Protein AF-A0A1C7LSA7-F1 (afdb_monomer)

Secondary structure (DSSP, 8-state):
-EE-TT--EEPPPHHHHHHHHHHHTTHHHHHHHHHHHHHHHHHTPPSS--SHHHHHHHHHHHHHHHGGGGGG-SEEETTTTEEESTT--HHHHHHHHHHH-SSTTSHHHHTGGGTSSPPHHHHHHHHHHHHHHHHTTTTSS-------HHHHHHHHHHHHHHHHHHHHHSHHHHHHHHHHHHHHHHHHTT---GGG---PPPHHHHHHHHHHHTT--S-----------------

pLDDT: mean 84.46, std 16.86, range [37.62, 98.5]

Sequence (235 aa):
MVMREDGQRYALSDRMTTIIKARKSNARGDVADLARPLTQKAYGFILGGETKGTERKNIQRHQNLTDNSTFHYKMYDAATGAHSGFAQHKYISELIQKSFFKNTRALGVEYQRYFDPIPLVTIAFIFTVISANLDEWASGKFIQAQFRESDHKETYQNHLKDLMEWERSAPEVVRNIRKKWHDRARRIAGAVPENATNGRVSVSAMNSAKLELQGRTGLTDSENEDEDEDEPDDQ

InterPro domains:
  IPR045341 Domain of unknown function DUF6532 [PF20149] (9-166)

Mean predicted aligned error: 12.66 Å

Nearest PDB structures (foldseek):
  6jpr-assembly1_J  TM=2.068E-01  e=2.329E+00  Nostoc
  5mjp-assembly1_B  TM=2.076E-01  e=6.042E+00  Thermosynechococcus vestitus BP-1

Structure (mmC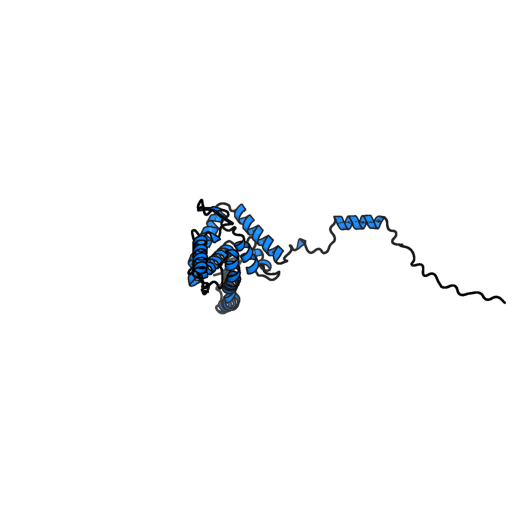IF, N/CA/C/O backbone):
data_AF-A0A1C7LSA7-F1
#
_entry.id   AF-A0A1C7LSA7-F1
#
loop_
_atom_site.group_PDB
_atom_site.id
_atom_site.type_symbol
_atom_site.label_atom_id
_atom_site.label_alt_id
_atom_site.label_comp_id
_atom_site.label_asym_id
_atom_site.label_entity_id
_atom_site.label_seq_id
_atom_site.pdbx_PDB_ins_code
_atom_site.Cartn_x
_atom_site.Cartn_y
_atom_site.Cartn_z
_atom_site.occupancy
_atom_site.B_iso_or_equiv
_atom_site.auth_seq_id
_atom_site.auth_comp_id
_atom_site.auth_asym_id
_atom_site.auth_atom_id
_atom_site.pdbx_PDB_model_num
ATOM 1 N N . MET A 1 1 ? 6.567 -26.143 -3.845 1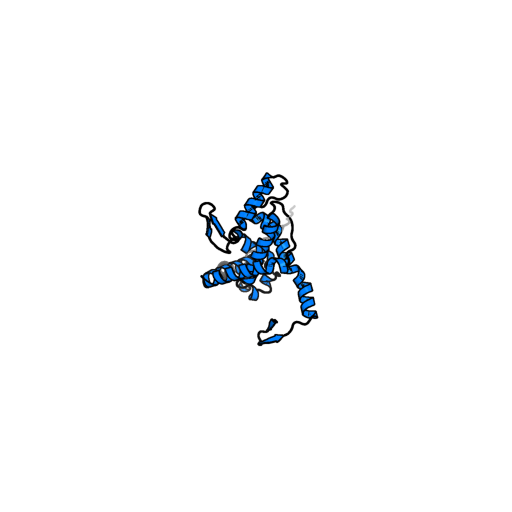.00 45.72 1 MET A N 1
ATOM 2 C CA . MET A 1 1 ? 7.240 -26.712 -5.030 1.00 45.72 1 MET A CA 1
ATOM 3 C C . MET A 1 1 ? 7.599 -25.549 -5.936 1.00 45.72 1 MET A C 1
ATOM 5 O O . MET A 1 1 ? 6.712 -24.757 -6.222 1.00 45.72 1 MET A O 1
ATOM 9 N N . VAL A 1 2 ? 8.876 -25.357 -6.264 1.00 48.19 2 VAL A N 1
ATOM 10 C CA . VAL A 1 2 ? 9.342 -24.204 -7.058 1.00 48.19 2 VAL A CA 1
ATOM 11 C C . VAL A 1 2 ? 9.900 -24.748 -8.371 1.00 48.19 2 VAL A C 1
ATOM 13 O O . VAL A 1 2 ? 10.660 -25.713 -8.344 1.00 48.19 2 VAL A O 1
ATOM 16 N N . MET A 1 3 ? 9.474 -24.180 -9.499 1.00 37.62 3 MET A N 1
ATOM 17 C CA . MET A 1 3 ? 9.902 -24.592 -10.840 1.00 37.62 3 MET A CA 1
ATOM 18 C C . MET A 1 3 ? 11.122 -23.771 -11.267 1.00 37.62 3 MET A C 1
ATOM 20 O O . MET A 1 3 ? 11.124 -22.550 -11.102 1.00 37.62 3 MET A O 1
ATOM 24 N N . ARG A 1 4 ? 12.149 -24.436 -11.800 1.00 51.12 4 ARG A N 1
ATOM 25 C CA . ARG A 1 4 ? 13.269 -23.794 -12.502 1.00 51.12 4 ARG A CA 1
ATOM 26 C C . ARG A 1 4 ? 12.910 -23.518 -13.967 1.00 51.12 4 ARG A C 1
ATOM 28 O O . ARG A 1 4 ? 11.966 -24.098 -14.496 1.00 51.12 4 ARG A O 1
ATOM 35 N N . GLU A 1 5 ? 13.696 -22.659 -14.615 1.00 52.72 5 GLU A N 1
ATOM 36 C CA . GLU A 1 5 ? 13.601 -22.364 -16.057 1.00 52.72 5 GLU A CA 1
ATOM 37 C C . GLU A 1 5 ? 13.867 -23.603 -16.942 1.00 52.72 5 GLU A C 1
ATOM 39 O O . GLU A 1 5 ? 13.411 -23.647 -18.077 1.00 52.72 5 GLU A O 1
ATOM 44 N N . ASP A 1 6 ? 14.516 -24.644 -16.405 1.00 67.50 6 ASP A N 1
ATOM 45 C CA . ASP A 1 6 ? 14.776 -25.937 -17.062 1.00 67.50 6 ASP A CA 1
ATOM 46 C C . ASP A 1 6 ? 13.652 -26.982 -16.864 1.00 67.50 6 ASP A C 1
ATOM 48 O O . ASP A 1 6 ? 13.780 -28.135 -17.278 1.00 67.50 6 ASP A O 1
ATOM 52 N N . GLY A 1 7 ? 12.545 -26.609 -16.209 1.00 49.50 7 GLY A N 1
ATOM 53 C CA . GLY A 1 7 ? 11.406 -27.497 -15.965 1.00 49.50 7 GLY A CA 1
ATOM 54 C C . GLY A 1 7 ? 11.621 -28.541 -14.863 1.00 49.50 7 GLY A C 1
ATOM 55 O O . GLY A 1 7 ? 10.685 -29.287 -14.549 1.00 49.50 7 GLY A O 1
ATOM 56 N N . GLN A 1 8 ? 12.795 -28.589 -14.220 1.00 48.09 8 GLN A N 1
ATOM 57 C CA . GLN A 1 8 ? 13.026 -29.523 -13.123 1.00 48.09 8 GLN A CA 1
ATOM 58 C C . GLN A 1 8 ? 12.348 -29.062 -11.830 1.00 48.09 8 GLN A C 1
ATOM 60 O O . GLN A 1 8 ? 12.438 -27.916 -11.376 1.00 48.09 8 GLN A O 1
ATOM 65 N N . ARG A 1 9 ? 11.652 -30.019 -11.217 1.00 49.12 9 ARG A N 1
ATOM 66 C CA . ARG A 1 9 ? 10.924 -29.879 -9.959 1.00 49.12 9 ARG A CA 1
ATOM 67 C C . ARG A 1 9 ? 11.853 -30.218 -8.799 1.00 49.12 9 ARG A C 1
ATOM 69 O O . ARG A 1 9 ? 12.231 -31.373 -8.647 1.00 49.12 9 ARG A O 1
ATOM 76 N N . TYR A 1 10 ? 12.177 -29.239 -7.954 1.00 64.50 10 TYR A N 1
ATOM 77 C CA . TYR A 1 10 ? 12.974 -29.478 -6.747 1.00 64.50 10 TYR A CA 1
ATOM 78 C C . TYR A 1 10 ? 12.146 -29.281 -5.468 1.00 64.50 10 TYR A C 1
ATOM 80 O O . TYR A 1 10 ? 11.387 -28.312 -5.328 1.00 64.50 10 TYR A O 1
ATOM 88 N N . ALA A 1 11 ? 12.292 -30.216 -4.526 1.00 70.25 11 ALA A N 1
ATOM 89 C CA . ALA A 1 11 ? 11.745 -30.117 -3.179 1.00 70.25 11 ALA A CA 1
ATOM 90 C C . ALA A 1 11 ? 12.717 -29.318 -2.302 1.00 70.25 11 ALA A C 1
ATOM 92 O O . ALA A 1 11 ? 13.868 -29.708 -2.140 1.00 70.25 11 ALA A O 1
ATOM 93 N N . LEU A 1 12 ? 12.268 -28.187 -1.750 1.00 74.12 12 LEU A N 1
ATOM 94 C CA . LEU A 1 12 ? 13.088 -27.387 -0.839 1.00 74.12 12 LEU A CA 1
ATOM 95 C C . LEU A 1 12 ? 13.465 -28.239 0.376 1.00 74.12 12 LEU A C 1
ATOM 97 O O . LEU A 1 12 ? 12.581 -28.680 1.104 1.00 74.12 12 LEU A O 1
ATOM 101 N N . SER A 1 13 ? 14.764 -28.441 0.603 1.00 81.12 13 SER A N 1
ATOM 102 C CA . SER A 1 13 ? 15.236 -29.131 1.805 1.00 81.12 13 SER A CA 1
ATOM 103 C C . SER A 1 13 ? 14.859 -28.352 3.067 1.00 81.12 13 SER A C 1
ATOM 105 O O . SER A 1 13 ? 14.708 -27.126 3.026 1.00 81.12 13 SER A O 1
ATOM 107 N N . ASP A 1 14 ? 14.767 -29.026 4.213 1.00 75.50 14 ASP A N 1
ATOM 108 C CA . ASP A 1 14 ? 14.449 -28.375 5.492 1.00 75.50 14 ASP A CA 1
ATOM 109 C C . ASP A 1 14 ? 15.453 -27.280 5.849 1.00 75.50 14 ASP A C 1
ATOM 111 O O . ASP A 1 14 ? 15.074 -26.234 6.372 1.00 75.50 14 ASP A O 1
ATOM 115 N N . ARG A 1 15 ? 16.725 -27.449 5.469 1.00 76.00 15 ARG A N 1
ATOM 116 C CA . ARG A 1 15 ? 17.758 -26.416 5.608 1.00 76.00 15 ARG A CA 1
ATOM 117 C C . ARG A 1 15 ? 17.476 -25.201 4.722 1.00 76.00 15 ARG A C 1
ATOM 119 O O . ARG A 1 15 ? 17.602 -24.076 5.194 1.00 76.00 15 ARG A O 1
ATOM 126 N N . MET A 1 16 ? 17.070 -25.392 3.464 1.00 77.38 16 MET A N 1
ATOM 127 C CA . MET A 1 16 ? 16.688 -24.283 2.575 1.00 77.38 16 MET A CA 1
ATOM 128 C C . MET A 1 16 ? 15.424 -23.591 3.073 1.00 77.38 16 MET A C 1
ATOM 130 O O . MET A 1 16 ? 15.391 -22.367 3.140 1.00 77.38 16 MET A O 1
ATOM 134 N N . THR A 1 17 ? 14.420 -24.358 3.494 1.00 72.06 17 THR A N 1
ATOM 135 C CA . THR A 1 17 ? 13.218 -23.829 4.139 1.00 72.06 17 THR A CA 1
ATOM 136 C C . THR A 1 17 ? 13.572 -23.038 5.393 1.00 72.06 17 THR A C 1
ATOM 138 O O . THR A 1 17 ? 13.037 -21.954 5.586 1.00 72.06 17 THR A O 1
ATOM 141 N N . THR A 1 18 ? 14.508 -23.521 6.207 1.00 73.12 18 THR A N 1
ATOM 142 C CA . THR A 1 18 ? 14.965 -22.844 7.426 1.00 73.12 18 THR A CA 1
ATOM 143 C C . THR A 1 18 ? 15.741 -21.574 7.112 1.00 73.12 18 THR A C 1
ATOM 145 O O . THR A 1 18 ? 15.471 -20.556 7.727 1.00 73.12 18 THR A O 1
ATOM 148 N N . ILE A 1 19 ? 16.645 -21.573 6.128 1.00 71.81 19 ILE A N 1
ATOM 149 C CA . ILE A 1 19 ? 17.384 -20.367 5.715 1.00 71.81 19 ILE A CA 1
ATOM 150 C C . ILE A 1 19 ? 16.434 -19.331 5.104 1.00 71.81 19 ILE A C 1
ATOM 152 O O . ILE A 1 19 ? 16.536 -18.143 5.410 1.00 71.81 19 ILE A O 1
ATOM 156 N N . ILE A 1 20 ? 15.491 -19.774 4.266 1.00 67.44 20 ILE A N 1
ATOM 157 C CA . ILE A 1 20 ? 14.457 -18.912 3.692 1.00 67.44 20 ILE A CA 1
ATOM 158 C C . ILE A 1 20 ? 13.588 -18.361 4.815 1.00 67.44 20 ILE A C 1
ATOM 160 O O . ILE A 1 20 ? 13.401 -17.156 4.861 1.00 67.44 20 ILE A O 1
ATOM 164 N N . LYS A 1 21 ? 13.109 -19.188 5.750 1.00 61.56 21 LYS A N 1
ATOM 165 C CA . LYS A 1 21 ? 12.353 -18.723 6.918 1.00 61.56 21 LYS A CA 1
ATOM 166 C C . LYS A 1 21 ? 13.189 -17.748 7.743 1.00 61.56 21 LYS A C 1
ATOM 168 O O . LYS A 1 21 ? 12.746 -16.633 7.912 1.00 61.56 21 LYS A O 1
ATOM 173 N N . ALA A 1 22 ? 14.414 -18.072 8.138 1.00 53.31 22 ALA A N 1
ATOM 174 C CA . ALA A 1 22 ? 15.271 -17.211 8.956 1.00 53.31 22 ALA A CA 1
ATOM 175 C C . ALA A 1 22 ? 15.570 -15.844 8.308 1.00 53.31 22 ALA A C 1
ATOM 177 O O . ALA A 1 22 ? 15.571 -14.834 9.002 1.00 53.31 22 ALA A O 1
ATOM 178 N N . ARG A 1 23 ? 15.774 -15.781 6.982 1.00 55.09 23 ARG A N 1
ATOM 179 C CA . ARG A 1 23 ? 16.005 -14.511 6.260 1.00 55.09 23 ARG A CA 1
ATOM 180 C C . ARG A 1 23 ? 14.720 -13.780 5.848 1.00 55.09 23 ARG A C 1
ATOM 182 O O . ARG A 1 23 ? 14.749 -12.570 5.661 1.00 55.09 23 ARG A O 1
ATOM 189 N N . LYS A 1 24 ? 13.606 -14.496 5.669 1.00 49.31 24 LYS A N 1
ATOM 190 C CA . LYS A 1 24 ? 12.318 -13.979 5.159 1.00 49.31 24 LYS A CA 1
ATOM 191 C C . LYS A 1 24 ? 11.267 -13.800 6.262 1.00 49.31 24 LYS A C 1
ATOM 193 O O . LYS A 1 24 ? 10.225 -13.212 5.982 1.00 49.31 24 LYS A O 1
ATOM 198 N N . SER A 1 25 ? 11.527 -14.271 7.491 1.00 52.12 25 SER A N 1
ATOM 199 C CA . SER A 1 25 ? 10.571 -14.251 8.614 1.00 52.12 25 SER A CA 1
ATOM 200 C C . SER A 1 25 ? 10.131 -12.837 8.967 1.00 52.12 25 SER A C 1
ATOM 202 O O . SER A 1 25 ? 9.008 -12.661 9.426 1.00 52.12 25 SER A O 1
ATOM 204 N N . ASN A 1 26 ? 10.967 -11.837 8.677 1.00 67.62 26 ASN A N 1
ATOM 205 C CA . ASN A 1 26 ? 10.689 -10.454 9.038 1.00 67.62 26 ASN A CA 1
ATOM 206 C C . ASN A 1 26 ? 10.198 -9.614 7.858 1.00 67.62 26 ASN A C 1
ATOM 208 O O . ASN A 1 26 ? 9.506 -8.645 8.087 1.00 67.62 26 ASN A O 1
ATOM 212 N N . ALA A 1 27 ? 10.397 -10.011 6.595 1.00 79.50 27 ALA A N 1
ATOM 213 C CA . ALA A 1 27 ? 10.093 -9.130 5.458 1.00 79.50 27 ALA A CA 1
ATOM 214 C C . ALA A 1 27 ? 8.620 -8.671 5.390 1.00 79.50 27 ALA A C 1
ATOM 216 O O . ALA A 1 27 ? 8.340 -7.551 4.978 1.00 79.50 27 ALA A O 1
ATOM 217 N N . ARG A 1 28 ? 7.668 -9.528 5.786 1.00 88.31 28 ARG A N 1
ATOM 218 C CA . ARG A 1 28 ? 6.244 -9.147 5.849 1.00 88.31 28 ARG A CA 1
ATOM 219 C C . ARG A 1 28 ? 5.943 -8.257 7.051 1.00 88.31 28 ARG A C 1
ATOM 221 O O . ARG A 1 28 ? 5.245 -7.263 6.891 1.00 88.31 28 ARG A O 1
ATOM 228 N N . GLY A 1 29 ? 6.480 -8.623 8.216 1.00 89.38 29 GLY A N 1
ATOM 229 C CA . GLY A 1 29 ? 6.357 -7.843 9.446 1.00 89.38 29 GLY A CA 1
ATOM 230 C C . GLY A 1 29 ? 6.973 -6.457 9.287 1.00 89.38 29 GLY A C 1
ATOM 231 O O . GLY A 1 29 ? 6.296 -5.476 9.529 1.00 89.38 29 GLY A O 1
ATOM 232 N N . A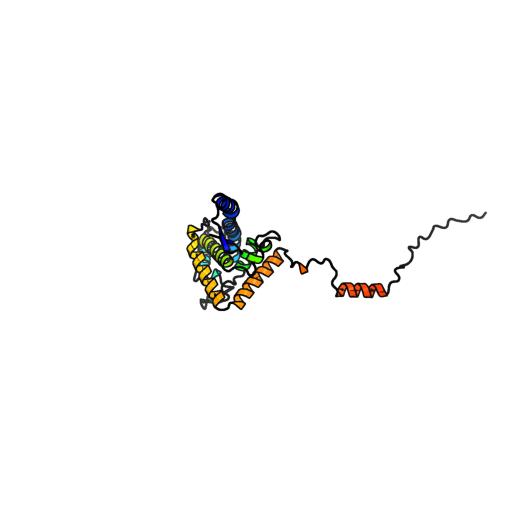SP A 1 30 ? 8.179 -6.367 8.728 1.00 91.25 30 ASP A N 1
ATOM 233 C CA . ASP A 1 30 ? 8.894 -5.122 8.443 1.00 91.25 30 ASP A CA 1
ATOM 234 C C . ASP A 1 30 ? 8.069 -4.176 7.562 1.00 91.25 30 ASP A C 1
ATOM 236 O O . ASP A 1 30 ? 8.044 -2.971 7.800 1.00 91.25 30 ASP A O 1
ATOM 240 N N . VAL A 1 31 ? 7.379 -4.703 6.540 1.00 95.44 31 VAL A N 1
ATOM 241 C CA . VAL A 1 31 ? 6.495 -3.890 5.691 1.00 95.44 31 VAL A CA 1
ATOM 242 C C . VAL A 1 31 ? 5.250 -3.445 6.454 1.00 95.44 31 VAL A C 1
ATOM 244 O O . VAL A 1 31 ? 4.860 -2.287 6.320 1.00 95.44 31 VAL A O 1
ATOM 247 N N . ALA A 1 32 ? 4.642 -4.319 7.261 1.00 95.31 32 ALA A N 1
ATOM 248 C CA . ALA A 1 32 ? 3.501 -3.951 8.098 1.00 95.31 32 ALA A CA 1
ATOM 249 C C . ALA A 1 32 ? 3.880 -2.867 9.121 1.00 95.31 32 ALA A C 1
ATOM 251 O O . ALA A 1 32 ? 3.235 -1.819 9.178 1.00 95.31 32 ALA A O 1
ATOM 252 N N . ASP A 1 33 ? 4.988 -3.064 9.833 1.00 95.06 33 ASP A N 1
ATOM 253 C CA . ASP A 1 33 ? 5.553 -2.144 10.817 1.00 95.06 33 ASP A CA 1
ATOM 254 C C . ASP A 1 33 ? 5.903 -0.789 10.187 1.00 95.06 33 ASP A C 1
ATOM 256 O O . ASP A 1 33 ? 5.518 0.257 10.713 1.00 95.06 33 ASP A O 1
ATOM 260 N N . LEU A 1 34 ? 6.552 -0.795 9.016 1.00 96.56 34 LEU A N 1
ATOM 261 C CA . LEU A 1 34 ? 6.813 0.409 8.221 1.00 96.56 34 LEU A CA 1
ATOM 262 C C . LEU A 1 34 ? 5.514 1.119 7.822 1.00 96.56 34 LEU A C 1
ATOM 264 O O . LEU A 1 34 ? 5.448 2.352 7.813 1.00 96.56 34 LEU A O 1
ATOM 268 N N . ALA A 1 35 ? 4.490 0.354 7.449 1.00 97.44 35 ALA A N 1
ATOM 269 C CA . ALA A 1 35 ? 3.239 0.887 6.945 1.00 97.44 35 ALA A CA 1
ATOM 270 C C . ALA A 1 35 ? 2.399 1.560 8.034 1.00 97.44 35 ALA A C 1
ATOM 272 O O . ALA A 1 35 ? 1.707 2.518 7.700 1.00 97.44 35 ALA A O 1
ATOM 273 N N . ARG A 1 36 ? 2.460 1.137 9.304 1.00 96.56 36 ARG A N 1
ATOM 274 C CA . ARG A 1 36 ? 1.581 1.655 10.376 1.00 96.56 36 ARG A CA 1
ATOM 275 C C . ARG A 1 36 ? 1.567 3.185 10.500 1.00 96.56 36 ARG A C 1
ATOM 277 O O . ARG A 1 36 ? 0.512 3.783 10.262 1.00 96.56 36 ARG A O 1
ATOM 284 N N . PRO A 1 37 ? 2.698 3.868 10.781 1.00 96.44 37 PRO A N 1
ATOM 285 C CA . PRO A 1 37 ? 2.699 5.329 10.900 1.00 96.44 37 PRO A CA 1
ATOM 286 C C . PRO A 1 37 ? 2.357 6.023 9.573 1.00 96.44 37 PRO A C 1
ATOM 288 O O . PRO A 1 37 ? 1.806 7.125 9.555 1.00 96.44 37 PRO A O 1
ATOM 291 N N . LEU A 1 38 ? 2.644 5.378 8.438 1.00 97.44 38 LEU A N 1
ATOM 292 C CA . LEU A 1 38 ? 2.305 5.906 7.120 1.00 97.44 38 LEU A CA 1
ATOM 293 C C . LEU A 1 38 ? 0.802 5.797 6.827 1.00 97.44 38 LEU A C 1
ATOM 295 O O . LEU A 1 38 ? 0.241 6.730 6.262 1.00 97.44 38 LEU A O 1
ATOM 299 N N . THR A 1 39 ? 0.150 4.706 7.239 1.00 97.44 39 THR A N 1
ATOM 300 C CA . THR A 1 39 ? -1.296 4.468 7.100 1.00 97.44 39 THR A CA 1
ATOM 301 C C . THR A 1 39 ? -2.045 5.483 7.946 1.00 97.44 39 THR A C 1
ATOM 303 O O . THR A 1 39 ? -2.929 6.179 7.441 1.00 97.44 39 THR A O 1
ATOM 306 N N . GLN A 1 40 ? -1.616 5.650 9.200 1.00 96.06 40 GLN A N 1
ATOM 307 C CA . GLN A 1 40 ? -2.146 6.669 10.097 1.00 96.06 40 GLN A CA 1
ATOM 308 C C . GLN A 1 40 ? -2.119 8.054 9.432 1.00 96.06 40 GLN A C 1
ATOM 310 O O . GLN A 1 40 ? -3.146 8.731 9.357 1.00 96.06 40 GLN A O 1
ATOM 315 N N . LYS A 1 41 ? -0.955 8.463 8.909 1.00 96.31 41 LYS A N 1
ATOM 316 C CA . LYS A 1 41 ? -0.782 9.763 8.250 1.00 96.31 41 LYS A CA 1
ATOM 317 C C . LYS A 1 41 ? -1.598 9.882 6.961 1.00 96.31 41 LYS A C 1
ATOM 319 O O . LYS A 1 41 ? -2.207 10.923 6.731 1.00 96.31 41 LYS A O 1
ATOM 324 N N . ALA A 1 42 ? -1.599 8.849 6.120 1.00 95.88 42 ALA A N 1
ATOM 325 C CA . ALA A 1 42 ? -2.268 8.861 4.821 1.00 95.88 42 ALA A CA 1
ATOM 326 C C . ALA A 1 42 ? -3.785 9.044 4.951 1.00 95.88 42 ALA A C 1
ATOM 328 O O . ALA A 1 42 ? -4.383 9.736 4.127 1.00 95.88 42 ALA A O 1
ATOM 329 N N . TYR A 1 43 ? -4.379 8.469 5.998 1.00 95.62 43 TYR A N 1
ATOM 330 C CA . TYR A 1 43 ? -5.824 8.477 6.226 1.00 95.62 43 TYR A CA 1
ATOM 331 C C . TYR A 1 43 ? -6.283 9.414 7.358 1.00 95.62 43 TYR A C 1
ATOM 333 O O . TYR A 1 43 ? -7.482 9.601 7.584 1.00 95.62 43 TYR A O 1
ATOM 341 N N . GLY A 1 44 ? -5.338 10.079 8.028 1.00 94.75 44 GLY A N 1
ATOM 342 C CA . GLY A 1 44 ? -5.607 11.138 9.000 1.00 94.75 44 GLY A CA 1
ATOM 343 C C . GLY A 1 44 ? -6.135 10.640 10.344 1.00 94.75 44 GLY A C 1
ATOM 344 O O . GLY A 1 44 ? -6.970 11.313 10.949 1.00 94.75 44 GLY A O 1
ATOM 345 N N . PHE A 1 45 ? -5.674 9.475 10.802 1.00 95.44 45 PHE A N 1
ATOM 346 C CA . PHE A 1 45 ? -5.960 8.992 12.152 1.00 95.44 45 PHE A CA 1
ATOM 347 C C . PHE A 1 45 ? -5.196 9.809 13.197 1.00 95.44 45 PHE A C 1
ATOM 349 O O . PHE A 1 45 ? -4.014 10.135 13.034 1.00 95.44 45 PHE A O 1
ATOM 356 N N . ILE A 1 46 ? -5.880 10.149 14.286 1.00 93.12 46 ILE A N 1
ATOM 357 C CA . ILE A 1 46 ? -5.351 11.033 15.326 1.00 93.12 46 ILE A CA 1
ATOM 358 C C . ILE A 1 46 ? -4.854 10.180 16.496 1.00 93.12 46 ILE A C 1
ATOM 360 O O . ILE A 1 46 ? -5.638 9.448 17.102 1.00 93.12 46 ILE A O 1
ATOM 364 N N . LEU A 1 47 ? -3.561 10.297 16.814 1.00 85.62 47 LEU A N 1
ATOM 365 C CA . LEU A 1 47 ? -2.926 9.667 17.977 1.00 85.62 47 LEU A CA 1
ATOM 366 C C . LEU A 1 47 ? -3.113 10.542 19.227 1.00 85.62 47 LEU A C 1
ATOM 368 O O . LEU A 1 47 ? -3.151 11.766 19.118 1.00 85.62 47 LEU A O 1
ATOM 372 N N . GLY A 1 48 ? -3.182 9.933 20.414 1.00 71.50 48 GLY A N 1
ATOM 373 C CA . GLY A 1 48 ? -3.077 10.653 21.694 1.00 71.50 48 GLY A CA 1
ATOM 374 C C . GLY A 1 48 ? -4.283 11.515 22.085 1.00 71.50 48 GLY A C 1
ATOM 375 O O . GLY A 1 48 ? -4.227 12.237 23.074 1.00 71.50 48 GLY A O 1
ATOM 376 N N . GLY A 1 49 ? -5.388 11.454 21.340 1.00 60.00 49 GLY A N 1
ATOM 377 C CA . GLY A 1 49 ? -6.638 12.088 21.741 1.00 60.00 49 GLY A CA 1
ATOM 378 C C . GLY A 1 49 ? -7.504 11.121 22.535 1.00 60.00 49 GLY A C 1
ATOM 379 O O . GLY A 1 49 ? -8.392 10.508 21.958 1.00 60.00 49 GLY A O 1
ATOM 380 N N . GLU A 1 50 ? -7.313 11.027 23.849 1.00 67.56 50 GLU A N 1
ATOM 381 C CA . GLU A 1 50 ? -8.185 10.248 24.756 1.00 67.56 50 GLU A CA 1
ATOM 382 C C . GLU A 1 50 ? -9.563 10.905 24.979 1.00 67.56 50 GLU A C 1
ATOM 384 O O . GLU A 1 50 ? -10.262 10.658 25.960 1.00 67.56 50 GLU A O 1
ATOM 389 N N . THR A 1 51 ? -9.980 11.781 24.065 1.00 86.00 51 THR A N 1
ATOM 390 C CA . THR A 1 51 ? -11.315 12.363 24.106 1.00 86.00 51 THR A CA 1
ATOM 391 C C . THR A 1 51 ? -12.269 11.462 23.335 1.00 86.00 51 THR A C 1
ATOM 393 O O . THR A 1 51 ? -11.971 11.012 22.225 1.00 86.00 51 THR A O 1
ATOM 396 N N . LYS A 1 52 ? -13.487 11.299 23.858 1.00 88.44 52 LYS A N 1
ATOM 397 C CA . LYS A 1 52 ? -14.578 10.613 23.143 1.00 88.44 52 LYS A CA 1
ATOM 398 C C . LYS A 1 52 ? -14.831 11.203 21.746 1.00 88.44 52 LYS A C 1
ATOM 400 O O . LYS A 1 52 ? -15.313 10.510 20.855 1.00 88.44 52 LYS A O 1
ATOM 405 N N . GLY A 1 53 ? -14.521 12.488 21.540 1.00 90.62 53 GLY A N 1
ATOM 406 C CA . GLY A 1 53 ? -14.630 13.152 20.240 1.00 90.62 53 GLY A CA 1
ATOM 407 C C . GLY A 1 53 ? -13.612 12.645 19.216 1.00 90.62 53 GLY A C 1
ATOM 408 O O . GLY A 1 53 ? -13.972 12.428 18.059 1.00 90.62 53 GLY A O 1
ATOM 409 N N . THR A 1 54 ? -12.363 12.424 19.628 1.00 92.69 54 THR A N 1
ATOM 410 C CA . THR A 1 54 ? -11.323 11.856 18.758 1.00 92.69 54 THR A CA 1
ATOM 411 C C . THR A 1 54 ? -11.609 10.395 18.428 1.00 92.69 54 THR A C 1
ATOM 413 O O . THR A 1 54 ? -11.538 10.025 17.257 1.00 92.69 54 THR A O 1
ATOM 416 N N . GLU A 1 55 ? -12.013 9.594 19.418 1.00 94.00 55 GLU A N 1
ATOM 417 C CA . GLU A 1 55 ? -12.390 8.189 19.206 1.00 94.00 55 GLU A CA 1
ATOM 418 C C . GLU A 1 55 ? -13.491 8.064 18.145 1.00 94.00 55 GLU A C 1
ATOM 420 O O . GLU A 1 55 ? -13.320 7.350 17.160 1.00 94.00 55 GLU A O 1
ATOM 425 N N . ARG A 1 56 ? -14.577 8.842 18.270 1.00 94.50 56 ARG A N 1
ATOM 426 C CA . ARG A 1 56 ? -15.669 8.861 17.279 1.00 94.50 56 ARG A CA 1
ATOM 427 C C . ARG A 1 56 ? -15.189 9.230 15.875 1.00 94.50 56 ARG A C 1
ATOM 429 O O . ARG A 1 56 ? -15.617 8.611 14.907 1.00 94.50 56 ARG A O 1
ATOM 436 N N . LYS A 1 57 ? -14.292 10.216 15.751 1.00 95.06 57 LYS A N 1
ATOM 437 C CA . LYS A 1 57 ? -13.720 10.610 14.451 1.00 95.06 57 LYS A CA 1
ATOM 438 C C . LYS A 1 57 ? -12.886 9.488 13.835 1.00 95.06 57 LYS A C 1
ATOM 440 O O . LYS A 1 57 ? -12.994 9.260 12.634 1.00 95.06 57 LYS A O 1
ATOM 445 N N . ASN A 1 58 ? -12.071 8.799 14.631 1.00 96.12 58 ASN A N 1
ATOM 446 C CA . ASN A 1 58 ? -11.266 7.673 14.160 1.00 96.12 58 ASN A CA 1
ATOM 447 C C . ASN A 1 58 ? -12.152 6.478 13.762 1.00 96.12 58 ASN A C 1
ATOM 449 O O . ASN A 1 58 ? -11.933 5.920 12.692 1.00 96.12 58 ASN A O 1
ATOM 453 N N . ILE A 1 59 ? -13.192 6.151 14.542 1.00 96.12 59 ILE A N 1
ATOM 454 C CA . ILE A 1 59 ? -14.179 5.109 14.189 1.00 96.12 59 ILE A CA 1
ATOM 455 C C . ILE A 1 59 ? -14.842 5.439 12.850 1.00 96.12 59 ILE A C 1
ATOM 457 O O . ILE A 1 59 ? -14.860 4.600 11.953 1.00 96.12 59 ILE A O 1
ATOM 461 N N . GLN A 1 60 ? -15.327 6.673 12.682 1.00 95.75 60 GLN A N 1
ATOM 462 C CA . GLN A 1 60 ? -15.961 7.095 11.433 1.00 95.75 60 GLN A CA 1
ATOM 463 C C . GLN A 1 60 ? -14.991 7.016 10.247 1.00 95.75 60 GLN A C 1
ATOM 465 O O . GLN A 1 60 ? -15.374 6.581 9.164 1.00 95.75 60 GLN A O 1
ATOM 470 N N . ARG A 1 61 ? -13.725 7.419 10.431 1.00 95.69 61 ARG A N 1
ATOM 471 C CA . ARG A 1 61 ? -12.692 7.287 9.390 1.00 95.69 61 ARG A CA 1
ATOM 472 C C . ARG A 1 61 ? -12.461 5.832 9.018 1.00 95.69 61 ARG A C 1
ATOM 474 O O . ARG A 1 61 ? -12.453 5.528 7.832 1.00 95.69 61 ARG A O 1
ATOM 481 N N . HIS A 1 62 ? -12.291 4.961 10.010 1.00 97.25 62 HIS A N 1
ATOM 482 C CA . HIS A 1 62 ? -12.137 3.529 9.793 1.00 97.25 62 HIS A CA 1
ATOM 483 C C . HIS A 1 62 ? -13.309 2.977 8.975 1.00 97.25 62 HIS A C 1
ATOM 485 O O . HIS A 1 62 ? -13.077 2.429 7.905 1.00 97.25 62 HIS A O 1
ATOM 491 N N . GLN A 1 63 ? -14.547 3.216 9.418 1.00 96.19 63 GLN A N 1
ATOM 492 C CA . GLN A 1 63 ? -15.758 2.758 8.731 1.00 96.19 63 GLN A CA 1
ATOM 493 C C . GLN A 1 63 ? -15.833 3.263 7.287 1.00 96.19 63 GLN A C 1
ATOM 495 O O . GLN A 1 63 ? -16.059 2.475 6.380 1.00 96.19 63 GLN A O 1
ATOM 500 N N . ASN A 1 64 ? -15.572 4.552 7.049 1.00 94.25 64 ASN A N 1
ATOM 501 C CA . ASN A 1 64 ? -15.606 5.119 5.698 1.00 94.25 64 ASN A CA 1
ATOM 502 C C . ASN A 1 64 ? -14.534 4.525 4.771 1.00 94.25 64 ASN A C 1
ATOM 504 O O . ASN A 1 64 ? -14.712 4.510 3.559 1.00 94.25 64 ASN A O 1
ATOM 508 N N . LEU A 1 65 ? -13.391 4.105 5.318 1.00 95.19 65 LEU A N 1
ATOM 509 C CA . LEU A 1 65 ? -12.282 3.559 4.535 1.00 95.19 65 LEU A CA 1
ATOM 510 C C . LEU A 1 65 ? -12.462 2.073 4.238 1.00 95.19 65 LEU A C 1
ATOM 512 O O . LEU A 1 65 ? -12.068 1.634 3.156 1.00 95.19 65 LEU A O 1
ATOM 516 N N . THR A 1 66 ? -13.018 1.315 5.184 1.00 94.75 66 THR A N 1
ATOM 517 C CA . THR A 1 66 ? -13.240 -0.128 5.046 1.00 94.75 66 THR A CA 1
ATOM 518 C C . THR A 1 66 ? -14.559 -0.455 4.356 1.00 94.75 66 THR A C 1
ATOM 520 O O . THR A 1 66 ? -14.634 -1.489 3.689 1.00 94.75 66 THR A O 1
ATOM 523 N N . ASP A 1 67 ? -15.552 0.441 4.399 1.00 91.88 67 ASP A N 1
ATOM 524 C CA . ASP A 1 67 ? -16.770 0.305 3.601 1.00 91.88 67 ASP A CA 1
ATOM 525 C C . ASP A 1 67 ? -16.422 0.207 2.111 1.00 91.88 67 ASP A C 1
ATOM 527 O O . ASP A 1 67 ? -15.697 1.046 1.565 1.00 91.88 67 ASP A O 1
ATOM 531 N N . ASN A 1 68 ? -16.873 -0.880 1.479 1.00 87.75 68 ASN A N 1
ATOM 532 C CA . ASN A 1 68 ? -16.556 -1.249 0.095 1.00 87.75 68 ASN A CA 1
ATOM 533 C C . ASN A 1 68 ? -15.057 -1.161 -0.267 1.00 87.75 68 ASN A C 1
ATOM 535 O O . ASN A 1 68 ? -14.691 -0.925 -1.420 1.00 87.75 68 ASN A O 1
ATOM 539 N N . SER A 1 69 ? -14.171 -1.345 0.722 1.00 90.69 69 SER A N 1
ATOM 540 C CA . SER A 1 69 ? -12.720 -1.165 0.575 1.00 90.69 69 SER A CA 1
ATOM 541 C C . SER A 1 69 ? -12.331 0.164 -0.098 1.00 90.69 69 SER A C 1
ATOM 543 O O . SER A 1 69 ? -11.440 0.221 -0.956 1.00 90.69 69 SER A O 1
ATOM 545 N N . THR A 1 70 ? -13.006 1.250 0.292 1.00 94.31 70 THR A N 1
ATOM 546 C CA . THR A 1 70 ? -12.826 2.607 -0.250 1.00 94.31 70 THR A CA 1
ATOM 547 C C . THR A 1 70 ? -11.364 3.066 -0.254 1.00 94.31 70 THR A C 1
ATOM 549 O O . THR A 1 70 ? -10.942 3.789 -1.159 1.00 94.31 70 THR A O 1
ATOM 552 N N . PHE A 1 71 ? -10.550 2.604 0.698 1.00 95.31 71 PHE A N 1
ATOM 553 C CA . PHE A 1 71 ? -9.132 2.961 0.809 1.00 95.31 71 PHE A CA 1
ATOM 554 C C . PHE A 1 71 ? -8.280 2.642 -0.440 1.00 95.31 71 PHE A C 1
ATOM 556 O O . PHE A 1 71 ? -7.201 3.217 -0.611 1.00 95.31 71 PHE A O 1
ATOM 563 N N . HIS A 1 72 ? -8.738 1.757 -1.334 1.00 93.44 72 HIS A N 1
ATOM 564 C CA . HIS A 1 72 ? -8.044 1.464 -2.593 1.00 93.44 72 HIS A CA 1
ATOM 565 C C . HIS A 1 72 ? -8.152 2.584 -3.634 1.00 93.44 72 HIS A C 1
ATOM 567 O O . HIS A 1 72 ? -7.315 2.681 -4.542 1.00 93.44 72 HIS A O 1
ATOM 573 N N . TYR A 1 73 ? -9.205 3.394 -3.551 1.00 95.75 73 TYR A N 1
ATOM 574 C CA . TYR A 1 73 ? -9.619 4.277 -4.630 1.00 95.75 73 TYR A CA 1
ATOM 575 C C . TYR A 1 73 ? -8.918 5.627 -4.581 1.00 95.75 73 TYR A C 1
ATOM 577 O O . TYR A 1 73 ? -8.629 6.189 -3.525 1.00 95.75 73 TYR A O 1
ATOM 585 N N . LYS A 1 74 ? -8.654 6.182 -5.763 1.00 94.00 74 LYS A N 1
ATOM 586 C CA . LYS A 1 74 ? -8.077 7.521 -5.900 1.00 94.00 74 LYS A CA 1
ATOM 587 C C . LYS A 1 74 ? -9.029 8.600 -5.387 1.00 94.00 74 LYS A C 1
ATOM 589 O O . LYS A 1 74 ? -8.565 9.587 -4.817 1.00 94.00 74 LYS A O 1
ATOM 594 N N . MET A 1 75 ? -10.323 8.439 -5.651 1.00 91.12 75 MET A N 1
ATOM 595 C CA . MET A 1 75 ? -11.364 9.382 -5.260 1.00 91.12 75 MET A CA 1
ATOM 596 C C . MET A 1 75 ? -12.605 8.628 -4.788 1.00 91.12 75 MET A C 1
ATOM 598 O O . MET A 1 75 ? -12.958 7.590 -5.352 1.00 91.12 75 MET A O 1
ATOM 602 N N . TYR A 1 76 ? -13.257 9.205 -3.785 1.00 90.75 76 TYR A N 1
ATOM 603 C CA . TYR A 1 76 ? -14.544 8.783 -3.257 1.00 90.75 76 TYR A CA 1
ATOM 604 C C . TYR A 1 76 ? -15.413 10.023 -3.061 1.00 90.75 76 TYR A C 1
ATOM 606 O O . TYR A 1 76 ? -14.980 10.980 -2.411 1.00 90.75 76 TYR A O 1
ATOM 614 N N . ASP A 1 77 ? -16.605 10.010 -3.645 1.00 87.69 77 ASP A N 1
ATOM 615 C CA . ASP A 1 77 ? -17.618 11.037 -3.438 1.00 87.69 77 ASP A CA 1
ATOM 616 C C . ASP A 1 77 ? -18.649 10.536 -2.423 1.00 87.69 77 ASP A C 1
ATOM 618 O O . ASP A 1 77 ? -19.449 9.650 -2.710 1.00 87.69 77 ASP A O 1
ATOM 622 N N . ALA A 1 78 ? -18.637 11.127 -1.228 1.00 81.75 78 ALA A N 1
ATOM 623 C CA . ALA A 1 78 ? -19.535 10.745 -0.144 1.00 81.75 78 ALA A CA 1
ATOM 624 C C . ALA A 1 78 ? -21.007 11.113 -0.401 1.00 81.75 78 ALA A C 1
ATOM 626 O O . ALA A 1 78 ? -21.882 10.535 0.238 1.00 81.75 78 ALA A O 1
ATOM 627 N N . ALA A 1 79 ? -21.294 12.067 -1.295 1.00 84.81 79 ALA A N 1
ATOM 628 C CA . ALA A 1 79 ? -22.666 12.470 -1.603 1.00 84.81 79 ALA A CA 1
ATOM 629 C C . ALA A 1 79 ? -23.341 11.493 -2.574 1.00 84.81 79 ALA A C 1
ATOM 631 O O . ALA A 1 79 ? -24.528 11.209 -2.437 1.00 84.81 79 ALA A O 1
ATOM 632 N N . THR A 1 80 ? -22.585 10.980 -3.547 1.00 87.56 80 THR A N 1
ATOM 633 C CA . THR A 1 80 ? -23.097 10.059 -4.577 1.00 87.56 80 THR A CA 1
ATOM 634 C C . THR A 1 80 ? -22.765 8.593 -4.300 1.00 87.56 80 THR A C 1
ATOM 636 O O . THR A 1 80 ? -23.347 7.710 -4.925 1.00 87.56 80 THR A O 1
ATOM 639 N N . GLY A 1 81 ? -21.831 8.320 -3.385 1.00 84.69 81 GLY A N 1
ATOM 640 C CA . GLY A 1 81 ? -21.285 6.984 -3.143 1.00 84.69 81 GLY A CA 1
ATOM 641 C C . GLY A 1 81 ? -20.369 6.488 -4.267 1.00 84.69 81 GLY A C 1
ATOM 642 O O . GLY A 1 81 ? -20.036 5.307 -4.299 1.00 84.69 81 GLY A O 1
ATOM 643 N N . ALA A 1 82 ? -19.978 7.353 -5.210 1.00 89.88 82 ALA A N 1
ATOM 644 C CA . ALA A 1 82 ? -19.200 6.955 -6.375 1.00 89.88 82 ALA A CA 1
ATOM 645 C C . ALA A 1 82 ? -17.701 6.830 -6.055 1.00 89.88 82 ALA A C 1
ATOM 647 O O . ALA A 1 82 ? -17.063 7.759 -5.546 1.00 89.88 82 ALA A O 1
ATOM 648 N N . HIS A 1 83 ? -17.110 5.701 -6.449 1.00 92.31 83 HIS A N 1
ATOM 649 C CA . HIS A 1 83 ? -15.669 5.458 -6.386 1.00 92.31 83 HIS A CA 1
ATOM 650 C C . HIS A 1 83 ? -15.027 5.560 -7.769 1.00 92.31 83 HIS A C 1
ATOM 652 O O . HIS A 1 83 ? -15.572 5.081 -8.763 1.00 92.31 83 HIS A O 1
ATOM 658 N N . SER A 1 84 ? -13.824 6.135 -7.851 1.00 93.06 84 SER A N 1
ATOM 659 C CA . SER A 1 84 ? -13.051 6.130 -9.098 1.00 93.06 84 SER A CA 1
ATOM 660 C C . SER A 1 84 ? -11.555 5.926 -8.879 1.00 93.06 84 SER A C 1
ATOM 662 O O . SER A 1 84 ? -10.979 6.253 -7.837 1.00 93.06 84 SER A O 1
ATOM 664 N N . GLY A 1 85 ? -10.909 5.339 -9.890 1.00 93.88 85 GLY A N 1
ATOM 665 C CA . GLY A 1 85 ? -9.490 5.002 -9.838 1.00 93.88 85 GLY A CA 1
ATOM 666 C C . GLY A 1 85 ? -9.192 3.904 -8.820 1.00 93.88 85 GLY A C 1
ATOM 667 O O . GLY A 1 85 ? -8.388 4.121 -7.912 1.00 93.88 85 GLY A O 1
ATOM 668 N N . PHE A 1 86 ? -9.833 2.740 -8.965 1.00 96.19 86 PHE A N 1
ATOM 669 C CA . PHE A 1 86 ? -9.493 1.540 -8.195 1.00 96.19 86 PHE A CA 1
ATOM 670 C C . PHE A 1 86 ? -7.980 1.283 -8.230 1.00 96.19 86 PHE A C 1
ATOM 672 O O . PHE A 1 86 ? -7.334 1.507 -9.258 1.00 96.19 86 PHE A O 1
ATOM 679 N N . ALA A 1 87 ? -7.428 0.862 -7.090 1.00 95.19 87 ALA A N 1
ATOM 680 C CA . ALA A 1 87 ? -6.001 0.644 -6.850 1.00 95.19 87 ALA A CA 1
ATOM 681 C C . ALA A 1 87 ? -5.086 1.877 -6.996 1.00 95.19 87 ALA A C 1
ATOM 683 O O . ALA A 1 87 ? -3.870 1.751 -6.869 1.00 95.19 87 ALA A O 1
ATOM 684 N N . GLN A 1 88 ? -5.618 3.074 -7.259 1.00 95.12 88 GLN A N 1
ATOM 685 C CA . GLN A 1 88 ? -4.816 4.261 -7.580 1.00 95.12 88 GLN A CA 1
ATOM 686 C C . GLN A 1 88 ? -4.752 5.295 -6.452 1.00 95.12 88 GLN A C 1
ATOM 688 O O . GLN A 1 88 ? -4.280 6.415 -6.680 1.00 95.12 88 GLN A O 1
ATOM 693 N N . HIS A 1 89 ? -5.174 4.950 -5.232 1.00 96.25 89 HIS A N 1
ATOM 694 C CA . HIS A 1 89 ? -4.892 5.797 -4.077 1.00 96.25 89 HIS A CA 1
ATOM 695 C C . HIS A 1 89 ? -3.375 6.034 -3.954 1.00 96.25 89 HIS A C 1
ATOM 697 O O . HIS A 1 89 ? -2.575 5.095 -3.964 1.00 96.25 89 HIS A O 1
ATOM 703 N N . LYS A 1 90 ? -2.954 7.303 -3.838 1.00 95.00 90 LYS A N 1
ATOM 704 C CA . LYS A 1 90 ? -1.529 7.702 -3.891 1.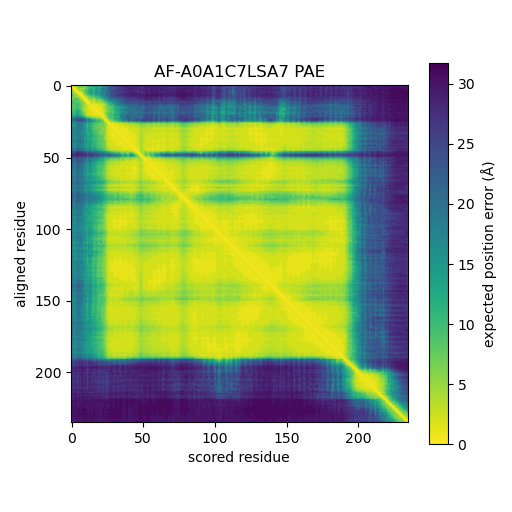00 95.00 90 LYS A CA 1
ATOM 705 C C . LYS A 1 90 ? -0.650 6.927 -2.902 1.00 95.00 90 LYS A C 1
ATOM 707 O O . LYS A 1 90 ? 0.495 6.600 -3.221 1.00 95.00 90 LYS A O 1
ATOM 712 N N . TYR A 1 91 ? -1.222 6.600 -1.741 1.00 97.12 91 TYR A N 1
ATOM 713 C CA . TYR A 1 91 ? -0.544 5.899 -0.660 1.00 97.12 91 TYR A CA 1
ATOM 714 C C . TYR A 1 91 ? -0.087 4.490 -1.060 1.00 97.12 91 TYR A C 1
ATOM 716 O O . TYR A 1 91 ? 0.973 4.057 -0.625 1.00 97.12 91 TYR A O 1
ATOM 724 N N . ILE A 1 92 ? -0.809 3.805 -1.954 1.00 97.25 92 ILE A N 1
ATOM 725 C CA . ILE A 1 92 ? -0.441 2.464 -2.435 1.00 97.25 92 ILE A CA 1
ATOM 726 C C . ILE A 1 92 ? 0.929 2.513 -3.119 1.00 97.25 92 ILE A C 1
ATOM 728 O O . ILE A 1 92 ? 1.850 1.787 -2.748 1.00 97.25 92 ILE A O 1
ATOM 732 N N . SER A 1 93 ? 1.089 3.419 -4.089 1.00 95.94 93 SER A N 1
ATOM 733 C CA . SER A 1 93 ? 2.352 3.573 -4.821 1.00 95.94 93 SER A CA 1
ATOM 734 C C . SER A 1 93 ? 3.497 4.074 -3.931 1.00 95.94 93 SER A C 1
ATOM 736 O O . SER A 1 93 ? 4.643 3.657 -4.109 1.00 95.94 93 SER A O 1
ATOM 738 N N . GLU A 1 94 ? 3.194 4.921 -2.942 1.00 97.12 94 GLU A N 1
ATOM 739 C CA . GLU A 1 94 ? 4.166 5.380 -1.946 1.00 97.12 94 GLU A CA 1
ATOM 740 C C . GLU A 1 94 ? 4.644 4.225 -1.060 1.00 97.12 94 GLU A C 1
ATOM 742 O O . GLU A 1 94 ? 5.847 4.067 -0.844 1.00 97.12 94 GLU A O 1
ATOM 747 N N . LEU A 1 95 ? 3.724 3.387 -0.580 1.00 97.88 95 LEU A N 1
ATOM 748 C CA . LEU A 1 95 ? 4.064 2.267 0.283 1.00 97.88 95 LEU A CA 1
ATOM 749 C C . LEU A 1 95 ? 4.851 1.191 -0.476 1.00 97.88 95 LEU A C 1
ATOM 751 O O . LEU A 1 95 ? 5.828 0.676 0.065 1.00 97.88 95 LEU A O 1
ATOM 755 N N . ILE A 1 96 ? 4.513 0.911 -1.742 1.00 97.69 96 ILE A N 1
ATOM 756 C CA . ILE A 1 96 ? 5.323 0.047 -2.622 1.00 97.69 96 ILE A CA 1
ATOM 757 C C . ILE A 1 96 ? 6.756 0.585 -2.721 1.00 97.69 96 ILE A C 1
ATOM 759 O O . ILE A 1 96 ? 7.714 -0.171 -2.536 1.00 97.69 96 ILE A O 1
ATOM 763 N N . GLN A 1 97 ? 6.911 1.889 -2.976 1.00 96.94 97 GLN A N 1
ATOM 764 C CA . GLN A 1 97 ? 8.226 2.517 -3.091 1.00 96.94 97 GLN A CA 1
ATOM 765 C C . GLN A 1 97 ? 9.025 2.382 -1.791 1.00 96.94 97 GLN A C 1
ATOM 767 O O . GLN A 1 97 ? 10.161 1.913 -1.826 1.00 96.94 97 GLN A O 1
ATOM 772 N N . LYS A 1 98 ? 8.441 2.731 -0.642 1.00 96.81 98 LYS A N 1
ATOM 773 C CA . LYS A 1 98 ? 9.138 2.661 0.653 1.00 96.81 98 LYS A CA 1
ATOM 774 C C . LYS A 1 98 ? 9.472 1.226 1.070 1.00 96.81 98 LYS A C 1
ATOM 776 O O . LYS A 1 98 ? 10.515 1.005 1.679 1.00 96.81 98 LYS A O 1
ATOM 781 N N . SER A 1 99 ? 8.625 0.263 0.709 1.00 96.19 99 SER A N 1
ATOM 782 C CA . SER A 1 99 ? 8.796 -1.149 1.072 1.00 96.19 99 SER A CA 1
ATOM 783 C C . SER A 1 99 ? 9.864 -1.846 0.232 1.00 96.19 99 SER A C 1
ATOM 785 O O . SER A 1 99 ? 10.706 -2.566 0.765 1.00 96.19 99 SER A O 1
ATOM 787 N N . PHE A 1 100 ? 9.855 -1.627 -1.087 1.00 96.19 100 PHE A N 1
ATOM 788 C CA . PHE A 1 100 ? 10.649 -2.431 -2.023 1.00 96.19 100 PHE A CA 1
ATOM 789 C C . PHE A 1 100 ? 11.722 -1.635 -2.775 1.00 96.19 100 PHE A C 1
ATOM 791 O O . PHE A 1 100 ? 12.630 -2.240 -3.333 1.00 96.19 100 PHE A O 1
ATOM 798 N N . PHE A 1 101 ? 11.674 -0.300 -2.758 1.00 96.25 101 PHE A N 1
ATOM 799 C CA . PHE A 1 101 ? 12.546 0.594 -3.539 1.00 96.25 101 PHE A CA 1
ATOM 800 C C . PHE A 1 101 ? 13.131 1.724 -2.675 1.00 96.25 101 PHE A C 1
ATOM 802 O O . PHE A 1 101 ? 13.204 2.881 -3.091 1.00 96.25 101 PHE A O 1
ATOM 809 N N . LYS A 1 102 ? 13.519 1.412 -1.434 1.00 93.19 102 LYS A N 1
ATOM 810 C CA . LYS A 1 102 ? 14.047 2.409 -0.485 1.00 93.19 102 LYS A CA 1
ATOM 811 C C . LYS A 1 102 ? 15.415 2.988 -0.870 1.00 93.19 102 LYS A C 1
ATOM 813 O O . LYS A 1 102 ? 15.742 4.084 -0.437 1.00 93.19 102 LYS A O 1
ATOM 818 N N . ASN A 1 103 ? 16.217 2.252 -1.639 1.00 92.50 103 ASN A N 1
ATOM 819 C CA . ASN A 1 103 ? 17.539 2.650 -2.129 1.00 92.50 103 ASN A CA 1
ATOM 820 C C . ASN A 1 103 ? 17.968 1.745 -3.301 1.00 92.50 103 ASN A C 1
ATOM 822 O O . ASN A 1 103 ? 17.245 0.816 -3.667 1.00 92.50 103 ASN A O 1
ATOM 826 N N . THR A 1 104 ? 19.154 1.987 -3.863 1.00 92.94 104 THR A N 1
ATOM 827 C CA . THR A 1 104 ? 19.712 1.236 -5.002 1.00 92.94 104 THR A CA 1
ATOM 828 C C . THR A 1 104 ? 19.977 -0.249 -4.729 1.00 92.94 104 THR A C 1
ATOM 830 O O . THR A 1 104 ? 20.129 -1.010 -5.677 1.00 92.94 104 THR A O 1
ATOM 833 N N . ARG A 1 105 ? 19.999 -0.676 -3.460 1.00 89.62 105 ARG A N 1
ATOM 834 C CA . ARG A 1 105 ? 20.171 -2.078 -3.026 1.00 89.62 105 ARG A CA 1
ATOM 835 C C . ARG A 1 105 ? 18.869 -2.707 -2.520 1.00 89.62 105 ARG A C 1
ATOM 837 O O . ARG A 1 105 ? 18.865 -3.755 -1.883 1.00 89.62 105 ARG A O 1
ATOM 844 N N . ALA A 1 106 ? 17.737 -2.031 -2.706 1.00 91.31 106 ALA A N 1
ATOM 845 C CA . ALA A 1 106 ? 16.451 -2.555 -2.276 1.00 91.31 106 ALA A CA 1
ATOM 846 C C . ALA A 1 106 ? 15.990 -3.684 -3.210 1.00 91.31 106 ALA A C 1
ATOM 848 O O . ALA A 1 106 ? 16.345 -3.710 -4.388 1.00 91.31 106 ALA A O 1
ATOM 849 N N . LEU A 1 107 ? 15.148 -4.589 -2.698 1.00 92.12 107 LEU A N 1
ATOM 850 C CA . LEU A 1 107 ? 14.720 -5.788 -3.427 1.00 92.12 107 LEU A CA 1
ATOM 851 C C . LEU A 1 107 ? 14.126 -5.472 -4.807 1.00 92.12 107 LEU A C 1
ATOM 853 O O . LEU A 1 107 ? 14.439 -6.150 -5.776 1.00 92.12 107 LEU A O 1
ATOM 857 N N . GLY A 1 108 ? 13.302 -4.431 -4.910 1.00 92.81 108 GLY A N 1
ATOM 858 C CA . GLY A 1 108 ? 12.695 -4.009 -6.171 1.00 92.81 108 GLY A CA 1
ATOM 859 C C . GLY A 1 108 ? 13.697 -3.467 -7.193 1.00 92.81 108 GLY A C 1
ATOM 860 O O . GLY A 1 108 ? 13.410 -3.484 -8.387 1.00 92.81 108 GLY A O 1
ATOM 861 N N . VAL A 1 109 ? 14.874 -3.014 -6.747 1.00 93.25 109 VAL A N 1
ATOM 862 C CA . VAL A 1 109 ? 15.963 -2.566 -7.625 1.00 93.25 109 VAL A CA 1
ATOM 863 C C . VAL A 1 109 ? 16.851 -3.741 -8.031 1.00 93.25 109 VAL A C 1
ATOM 865 O O . VAL A 1 109 ? 17.037 -3.960 -9.224 1.00 93.25 109 VAL A O 1
ATOM 868 N N . GLU A 1 110 ? 17.361 -4.514 -7.067 1.00 91.50 110 GLU A N 1
ATOM 869 C CA . GLU A 1 110 ? 18.270 -5.643 -7.340 1.00 91.50 110 GLU A CA 1
ATOM 870 C C . GLU A 1 110 ? 17.587 -6.754 -8.147 1.00 91.50 110 GLU A C 1
ATOM 872 O O . GLU A 1 110 ? 18.181 -7.356 -9.038 1.00 91.50 110 GLU A O 1
ATOM 877 N N . TYR A 1 111 ? 16.309 -7.004 -7.866 1.00 91.25 111 TYR A N 1
ATOM 878 C CA . TYR A 1 111 ? 15.521 -8.064 -8.484 1.00 91.25 111 TYR A CA 1
ATOM 879 C C . TYR A 1 111 ? 14.508 -7.501 -9.488 1.00 91.25 111 TYR A C 1
ATOM 881 O O . TYR A 1 111 ? 13.384 -8.001 -9.575 1.00 91.25 111 TYR A O 1
ATOM 889 N N . GLN A 1 112 ? 14.907 -6.479 -10.261 1.00 91.75 112 GLN A N 1
ATOM 890 C CA . GLN A 1 112 ? 14.044 -5.727 -11.187 1.00 91.75 112 GLN A CA 1
ATOM 891 C C . GLN A 1 112 ? 13.131 -6.625 -12.032 1.00 91.75 112 GLN A C 1
ATOM 893 O O . GLN A 1 112 ? 11.942 -6.347 -12.148 1.00 91.75 112 GLN A O 1
ATOM 898 N N . ARG A 1 113 ? 13.655 -7.727 -12.589 1.00 91.00 113 ARG A N 1
ATOM 899 C CA . ARG A 1 113 ? 12.882 -8.641 -13.453 1.00 91.00 113 ARG A CA 1
ATOM 900 C C . ARG A 1 113 ? 11.601 -9.185 -12.808 1.00 91.00 113 ARG A C 1
ATOM 902 O O . ARG A 1 113 ? 10.678 -9.561 -13.514 1.00 91.00 113 ARG A O 1
ATOM 909 N N . TYR A 1 114 ? 11.551 -9.242 -11.477 1.00 92.38 114 TYR A N 1
ATOM 910 C CA . TYR A 1 114 ? 10.392 -9.716 -10.720 1.00 92.38 114 TYR A CA 1
ATOM 911 C C . TYR A 1 114 ? 9.459 -8.589 -10.274 1.00 92.38 114 TYR A C 1
ATOM 913 O O . TYR A 1 114 ? 8.394 -8.871 -9.734 1.00 92.38 114 TYR A O 1
ATOM 921 N N . PHE A 1 115 ? 9.857 -7.333 -10.471 1.00 95.62 115 PHE A N 1
ATOM 922 C CA . PHE A 1 115 ? 9.091 -6.147 -10.103 1.00 95.62 115 PHE A CA 1
ATOM 923 C C . PHE A 1 115 ? 8.703 -5.276 -11.308 1.00 95.62 115 PHE A C 1
ATOM 925 O O . PHE A 1 115 ? 8.100 -4.221 -11.113 1.00 95.62 115 PHE A O 1
ATOM 932 N N . ASP A 1 116 ? 9.031 -5.696 -12.533 1.00 95.44 116 ASP A N 1
ATOM 933 C CA . ASP A 1 116 ? 8.801 -4.942 -13.765 1.00 95.44 116 ASP A CA 1
ATOM 934 C C . ASP A 1 116 ? 7.819 -5.665 -14.713 1.00 95.44 116 ASP A C 1
ATOM 936 O O . ASP A 1 116 ? 8.213 -6.619 -15.388 1.00 95.44 116 ASP A O 1
ATOM 940 N N . PRO A 1 117 ? 6.546 -5.231 -14.802 1.00 97.69 117 PRO A N 1
ATOM 941 C CA . PRO A 1 117 ? 5.894 -4.191 -13.995 1.00 97.69 117 PRO A CA 1
ATOM 942 C C . PRO A 1 117 ? 5.594 -4.676 -12.563 1.00 97.69 117 PRO A C 1
ATOM 944 O O . PRO A 1 117 ? 5.702 -5.869 -12.281 1.00 97.69 117 PRO A O 1
ATOM 947 N N . IL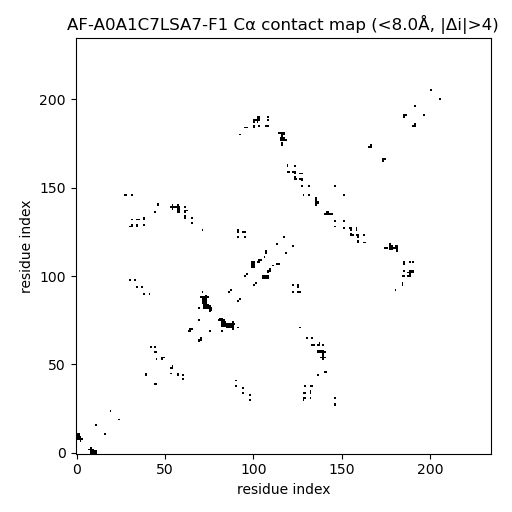E A 1 118 ? 5.167 -3.776 -11.657 1.00 98.31 118 ILE A N 1
ATOM 948 C CA . ILE A 1 118 ? 4.836 -4.169 -10.273 1.00 98.31 118 ILE A CA 1
ATOM 949 C C . ILE A 1 118 ? 3.820 -5.333 -10.284 1.00 98.31 118 ILE A C 1
ATOM 951 O O . ILE A 1 118 ? 2.741 -5.169 -10.857 1.00 98.31 118 ILE A O 1
ATOM 955 N N . PRO A 1 119 ? 4.106 -6.485 -9.649 1.00 98.19 119 PRO A N 1
ATOM 956 C CA . PRO A 1 119 ? 3.228 -7.650 -9.701 1.00 98.19 119 PRO A CA 1
ATOM 957 C C . PRO A 1 119 ? 1.902 -7.426 -8.970 1.00 98.19 119 PRO A C 1
ATOM 959 O O . PRO A 1 119 ? 1.884 -6.825 -7.894 1.00 98.19 119 PRO A O 1
ATOM 962 N N . LEU A 1 120 ? 0.804 -8.010 -9.472 1.00 98.38 120 LEU A N 1
ATOM 963 C CA . LEU A 1 120 ? -0.486 -7.984 -8.758 1.00 98.38 120 LEU A CA 1
ATOM 964 C C . LEU A 1 120 ? -0.378 -8.577 -7.352 1.00 98.38 120 LEU A C 1
ATOM 966 O O . LEU A 1 120 ? -0.961 -8.038 -6.420 1.00 98.38 120 LEU A O 1
ATOM 970 N N . VAL A 1 121 ? 0.417 -9.636 -7.178 1.00 98.06 121 VAL A N 1
ATOM 971 C CA . VAL A 1 121 ? 0.659 -10.256 -5.865 1.00 98.06 121 VAL A CA 1
ATOM 972 C C . VAL A 1 121 ? 1.304 -9.287 -4.870 1.00 98.06 121 VAL A C 1
ATOM 974 O O . VAL A 1 121 ? 0.975 -9.305 -3.687 1.00 98.06 121 VAL A O 1
ATOM 977 N N . THR A 1 122 ? 2.175 -8.386 -5.336 1.00 97.88 122 THR A N 1
ATOM 978 C CA . THR A 1 122 ? 2.770 -7.335 -4.500 1.00 97.88 122 THR A CA 1
ATOM 979 C C . THR A 1 122 ? 1.728 -6.287 -4.125 1.00 97.88 122 THR A C 1
ATOM 981 O O . THR A 1 122 ? 1.696 -5.848 -2.980 1.00 97.88 122 THR A O 1
ATOM 984 N N . ILE A 1 123 ? 0.852 -5.909 -5.058 1.00 98.38 123 ILE A N 1
ATOM 985 C CA . ILE A 1 123 ? -0.221 -4.935 -4.807 1.00 98.38 123 ILE A CA 1
ATOM 986 C C . ILE A 1 123 ? -1.245 -5.514 -3.821 1.00 98.38 123 ILE A C 1
ATOM 988 O O . ILE A 1 123 ? -1.582 -4.847 -2.849 1.00 98.38 123 ILE A O 1
ATOM 992 N N . ALA A 1 124 ? -1.658 -6.772 -3.998 1.00 98.50 124 ALA A N 1
ATOM 993 C CA . ALA A 1 124 ? -2.555 -7.479 -3.083 1.00 98.50 124 ALA A CA 1
ATOM 994 C C . ALA A 1 124 ? -1.969 -7.562 -1.666 1.00 98.50 124 ALA A C 1
ATOM 996 O O . ALA A 1 124 ? -2.668 -7.341 -0.677 1.00 98.50 124 ALA A O 1
ATOM 997 N N . PHE A 1 125 ? -0.663 -7.828 -1.557 1.00 97.88 125 PHE A N 1
ATOM 998 C CA . PHE A 1 125 ? 0.035 -7.808 -0.274 1.00 97.88 125 PHE A CA 1
ATOM 999 C C . PHE A 1 125 ? -0.013 -6.419 0.377 1.00 97.88 125 PHE A C 1
ATOM 1001 O O . PHE A 1 125 ? -0.347 -6.313 1.553 1.00 97.88 125 PHE A O 1
ATOM 1008 N N . ILE A 1 126 ? 0.242 -5.355 -0.388 1.00 98.25 126 ILE A N 1
ATOM 1009 C CA . ILE A 1 126 ? 0.137 -3.976 0.101 1.00 98.25 126 ILE A CA 1
ATOM 1010 C C . ILE A 1 126 ? -1.293 -3.633 0.540 1.00 98.25 126 ILE A C 1
ATOM 1012 O O . ILE A 1 126 ? -1.457 -3.027 1.594 1.00 98.25 126 ILE A O 1
ATOM 1016 N N . PHE A 1 127 ? -2.322 -4.053 -0.201 1.00 98.31 127 PHE A N 1
ATOM 1017 C CA . PHE A 1 127 ? -3.724 -3.855 0.196 1.00 98.31 127 PHE A CA 1
ATOM 1018 C C . PHE A 1 127 ? -4.025 -4.530 1.526 1.00 98.31 127 PHE A C 1
ATOM 1020 O O . PHE A 1 127 ? -4.581 -3.908 2.423 1.00 98.31 127 PHE A O 1
ATOM 1027 N N . THR A 1 128 ? -3.554 -5.766 1.679 1.00 98.19 128 THR A N 1
ATOM 1028 C CA . THR A 1 128 ? -3.721 -6.549 2.906 1.00 98.19 128 THR A CA 1
ATOM 1029 C C . THR A 1 128 ? -3.049 -5.874 4.101 1.00 98.19 128 THR A C 1
ATOM 1031 O O . THR A 1 128 ? -3.639 -5.792 5.172 1.00 98.19 128 THR A O 1
ATOM 1034 N N . VAL A 1 129 ? -1.828 -5.358 3.921 1.00 98.06 129 VAL A N 1
ATOM 1035 C CA . VAL A 1 129 ? -1.108 -4.613 4.966 1.00 98.06 129 VAL A CA 1
ATOM 1036 C C . VAL A 1 129 ? -1.856 -3.337 5.349 1.00 98.06 129 VAL A C 1
ATOM 1038 O O . VAL A 1 129 ? -1.983 -3.037 6.533 1.00 98.06 129 VAL A O 1
ATOM 1041 N N . ILE A 1 130 ? -2.370 -2.591 4.367 1.00 98.19 130 ILE A N 1
ATOM 1042 C CA . ILE A 1 130 ? -3.154 -1.383 4.637 1.00 98.19 130 ILE A CA 1
ATOM 1043 C C . ILE A 1 130 ? -4.435 -1.746 5.394 1.00 98.19 130 ILE A C 1
ATOM 1045 O O . ILE A 1 130 ? -4.706 -1.116 6.408 1.00 98.19 130 ILE A O 1
ATOM 1049 N N . SER A 1 131 ? -5.176 -2.765 4.950 1.00 97.69 131 SER A N 1
ATOM 1050 C CA . SER A 1 131 ? -6.392 -3.239 5.624 1.00 97.69 131 SER A CA 1
ATOM 1051 C C . SER A 1 131 ? -6.110 -3.615 7.078 1.00 97.69 131 SER A C 1
ATOM 1053 O O . SER A 1 131 ? -6.762 -3.092 7.971 1.00 97.69 131 SER A O 1
ATOM 1055 N N . ALA A 1 132 ? -5.080 -4.429 7.327 1.00 97.38 132 ALA A N 1
ATOM 1056 C CA . ALA A 1 132 ? -4.705 -4.828 8.681 1.00 97.38 132 ALA A CA 1
ATOM 1057 C C . ALA A 1 132 ? -4.357 -3.620 9.567 1.00 97.38 132 ALA A C 1
ATOM 1059 O O . ALA A 1 132 ? -4.789 -3.541 10.712 1.00 97.38 132 ALA A O 1
ATOM 1060 N N . ASN A 1 133 ? -3.624 -2.642 9.028 1.00 97.44 133 ASN A N 1
ATOM 1061 C CA . ASN A 1 133 ? -3.298 -1.419 9.758 1.00 97.44 133 ASN A CA 1
ATOM 1062 C C . ASN A 1 133 ? -4.515 -0.515 9.990 1.00 97.44 133 ASN A C 1
ATOM 1064 O O . ASN A 1 133 ? -4.504 0.259 10.941 1.00 97.44 133 ASN A O 1
ATOM 1068 N N . LEU A 1 134 ? -5.533 -0.552 9.124 1.00 97.75 134 LEU A N 1
ATOM 1069 C CA . LEU A 1 134 ? -6.799 0.145 9.359 1.00 97.75 134 LEU A CA 1
ATOM 1070 C C . LEU A 1 134 ? -7.566 -0.518 10.506 1.00 97.75 134 LEU A C 1
ATOM 1072 O O . LEU A 1 134 ? -8.062 0.201 11.374 1.00 97.75 134 LEU A O 1
ATOM 1076 N N . ASP A 1 135 ? -7.597 -1.851 10.555 1.00 97.31 135 ASP A N 1
ATOM 1077 C CA . ASP A 1 135 ? -8.291 -2.616 11.600 1.00 97.31 135 ASP A CA 1
ATOM 1078 C C . ASP A 1 135 ? -7.738 -2.317 13.007 1.00 97.31 135 ASP A C 1
ATOM 1080 O O . ASP A 1 135 ? -8.493 -2.290 13.982 1.00 97.31 135 ASP A O 1
ATOM 1084 N N . GLU A 1 136 ? -6.448 -1.971 13.123 1.00 96.88 136 GLU A N 1
ATOM 1085 C CA . GLU A 1 136 ? -5.833 -1.490 14.376 1.00 96.88 136 GLU A CA 1
ATOM 1086 C C . GLU A 1 136 ? -6.491 -0.203 14.922 1.00 96.88 136 GLU A C 1
ATOM 1088 O O . GLU A 1 136 ? -6.299 0.138 16.089 1.00 96.88 136 GLU A O 1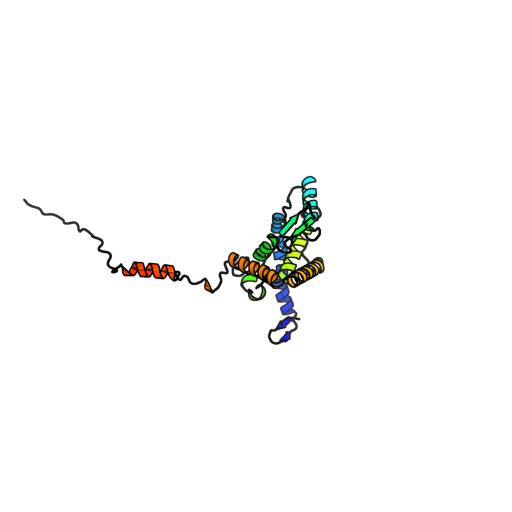
ATOM 1093 N N . TRP A 1 137 ? -7.291 0.507 14.116 1.00 96.88 137 TRP A N 1
ATOM 1094 C CA . TRP A 1 137 ? -8.047 1.707 14.501 1.00 96.88 137 TRP A CA 1
ATOM 1095 C C . TRP A 1 137 ? -9.557 1.482 14.631 1.00 96.88 137 TRP A C 1
ATOM 1097 O O . TRP A 1 137 ? -10.285 2.442 14.908 1.00 96.88 137 TRP A O 1
ATOM 1107 N N . ALA A 1 138 ? -10.054 0.252 14.469 1.00 96.25 138 ALA A N 1
ATOM 1108 C CA . ALA A 1 138 ? -11.491 -0.044 14.447 1.00 96.25 138 ALA A CA 1
ATOM 1109 C C . ALA A 1 138 ? -12.234 0.408 15.719 1.00 96.25 138 ALA A C 1
ATOM 1111 O O . ALA A 1 138 ? -13.387 0.833 15.659 1.00 96.25 138 ALA A O 1
ATOM 1112 N N . SER A 1 139 ? -11.558 0.378 16.872 1.00 94.50 139 SER A N 1
ATOM 1113 C CA . SER A 1 139 ? -12.102 0.831 18.163 1.00 94.50 139 SER A CA 1
ATOM 1114 C C . SER A 1 139 ? -12.109 2.358 18.347 1.00 94.50 139 SER A C 1
ATOM 1116 O O . SER A 1 139 ? -12.580 2.859 19.367 1.00 94.50 139 SER A O 1
ATOM 1118 N N . GLY A 1 140 ? -11.532 3.112 17.406 1.00 93.88 140 GLY A N 1
ATOM 1119 C CA . GLY A 1 140 ? -11.234 4.540 17.549 1.00 93.88 140 GLY A CA 1
ATOM 1120 C C . GLY A 1 140 ? -9.914 4.838 18.259 1.00 93.88 140 GLY A C 1
ATOM 1121 O O . GLY A 1 140 ? -9.405 5.959 18.156 1.00 93.88 140 GLY A O 1
ATOM 1122 N N . LYS A 1 141 ? -9.336 3.838 18.931 1.00 93.06 141 LYS A N 1
ATOM 1123 C CA . LYS A 1 141 ? -7.993 3.863 19.519 1.00 93.06 141 LYS A CA 1
ATOM 1124 C C . LYS A 1 141 ? -7.052 3.014 18.681 1.00 93.06 141 LYS A C 1
ATOM 1126 O O . LYS A 1 141 ? -7.486 2.039 18.077 1.00 93.06 141 LYS A O 1
ATOM 1131 N N . PHE A 1 142 ? -5.772 3.370 18.703 1.00 94.50 142 PHE A N 1
ATOM 1132 C CA . PHE A 1 142 ? -4.727 2.549 18.110 1.00 94.50 142 PHE A CA 1
ATOM 1133 C C . PHE A 1 142 ? -4.452 1.335 18.998 1.00 94.50 142 PHE A C 1
ATOM 1135 O O . PHE A 1 142 ? -3.944 1.480 20.112 1.00 94.50 142 PHE A O 1
ATOM 1142 N N . ILE A 1 143 ? -4.798 0.151 18.504 1.00 94.38 143 ILE A N 1
ATOM 1143 C CA . ILE A 1 143 ? -4.534 -1.132 19.149 1.00 94.38 143 ILE A CA 1
ATOM 1144 C C . ILE A 1 143 ? -3.728 -1.965 18.161 1.00 94.38 143 ILE A C 1
ATOM 1146 O O . ILE A 1 143 ? -4.277 -2.553 17.234 1.00 94.38 143 ILE A O 1
ATOM 1150 N N . GLN A 1 144 ? -2.413 -1.992 18.361 1.00 94.50 144 GLN A N 1
ATOM 1151 C CA . GLN A 1 144 ? -1.508 -2.718 17.482 1.00 94.50 144 GLN A CA 1
ATOM 1152 C C . GLN A 1 144 ? -1.797 -4.225 17.512 1.00 94.50 144 GLN A C 1
ATOM 1154 O O . GLN A 1 144 ? -1.834 -4.840 18.582 1.00 94.50 144 GLN A O 1
ATOM 1159 N N . ALA A 1 145 ? -1.925 -4.823 16.330 1.00 93.00 145 ALA A N 1
ATOM 1160 C CA . ALA A 1 145 ? -2.147 -6.248 16.143 1.00 93.00 145 ALA A CA 1
ATOM 1161 C C . ALA A 1 145 ? -0.918 -6.921 15.513 1.00 93.00 145 ALA A C 1
ATOM 1163 O O . ALA A 1 145 ? -0.058 -6.290 14.887 1.00 93.00 145 ALA A O 1
ATOM 1164 N N . GLN A 1 146 ? -0.811 -8.239 15.688 1.00 91.62 146 GLN A N 1
ATOM 1165 C CA . GLN A 1 146 ? 0.221 -9.014 15.004 1.00 91.62 146 GLN A CA 1
ATOM 1166 C C . GLN A 1 146 ? -0.206 -9.294 13.565 1.00 91.62 146 GLN A C 1
ATOM 1168 O O . GLN A 1 146 ? -1.269 -9.855 13.333 1.00 91.62 146 GLN A O 1
ATOM 1173 N N . PHE A 1 147 ? 0.661 -8.986 12.601 1.00 92.75 147 PHE A N 1
ATOM 1174 C CA . PHE A 1 147 ? 0.403 -9.280 11.194 1.00 92.75 147 PHE A CA 1
ATOM 1175 C C . PHE A 1 147 ? 0.750 -10.744 10.876 1.00 92.75 147 PHE A C 1
ATOM 1177 O O . PHE A 1 147 ? 1.888 -11.069 10.514 1.00 92.75 147 PHE A O 1
ATOM 1184 N N . ARG A 1 148 ? -0.216 -11.654 11.051 1.00 90.31 148 ARG A N 1
ATOM 1185 C CA . ARG A 1 148 ? -0.034 -13.097 10.817 1.00 90.31 148 ARG A CA 1
ATOM 1186 C C . ARG A 1 148 ? -0.684 -13.543 9.515 1.00 90.31 148 ARG A C 1
ATOM 1188 O O . ARG A 1 148 ? -1.741 -13.074 9.116 1.00 90.31 148 ARG A O 1
ATOM 1195 N N . GLU A 1 149 ? -0.064 -14.522 8.859 1.00 87.38 149 GLU A N 1
ATOM 1196 C CA . GLU A 1 149 ? -0.608 -15.100 7.626 1.00 87.38 149 GLU A CA 1
ATOM 1197 C C . GLU A 1 149 ? -1.951 -15.796 7.853 1.00 87.38 149 GLU A C 1
ATOM 1199 O O . GLU A 1 149 ? -2.837 -15.664 7.017 1.00 87.38 149 GLU A O 1
ATOM 1204 N N . SER A 1 150 ? -2.110 -16.504 8.978 1.00 90.38 150 SER A N 1
ATOM 1205 C CA . SER A 1 150 ? -3.364 -17.176 9.343 1.00 90.38 150 SER A CA 1
ATOM 1206 C C . SER A 1 150 ? -4.558 -16.227 9.348 1.00 90.38 150 SER A C 1
ATOM 1208 O O . SER A 1 150 ? -5.648 -16.635 8.964 1.00 90.38 150 SER A O 1
ATOM 1210 N N . ASP A 1 151 ? -4.321 -14.974 9.728 1.00 92.44 151 ASP A N 1
ATOM 1211 C CA . ASP A 1 151 ? -5.371 -14.005 10.026 1.00 92.44 151 ASP A CA 1
ATOM 1212 C C . ASP A 1 151 ? -5.739 -13.192 8.774 1.00 92.44 151 ASP A C 1
ATOM 1214 O O . ASP A 1 151 ? -6.863 -12.726 8.636 1.00 92.44 151 ASP A O 1
ATOM 1218 N N . HIS A 1 152 ? -4.809 -13.066 7.819 1.00 94.69 152 HIS A N 1
ATOM 1219 C CA . HIS A 1 152 ? -4.973 -12.207 6.640 1.00 94.69 152 HIS A CA 1
ATOM 1220 C C . HIS A 1 152 ? -4.966 -12.950 5.296 1.00 94.69 152 HIS A C 1
ATOM 1222 O O . HIS A 1 152 ? -5.047 -12.321 4.237 1.00 94.69 152 HIS A O 1
ATOM 1228 N N . LYS A 1 153 ? -4.856 -14.286 5.300 1.00 94.56 153 LYS A N 1
ATOM 1229 C CA . LYS A 1 153 ? -4.792 -15.095 4.071 1.00 94.56 153 LYS A CA 1
ATOM 1230 C C . LYS A 1 153 ? -6.010 -14.892 3.172 1.00 94.56 153 LYS A C 1
ATOM 1232 O O . LYS A 1 153 ? -5.843 -14.740 1.964 1.00 94.56 153 LYS A O 1
ATOM 1237 N N . GLU A 1 154 ? -7.209 -14.907 3.745 1.00 96.94 154 GLU A N 1
ATOM 1238 C CA . GLU A 1 154 ? -8.450 -14.753 2.984 1.00 96.94 154 GLU A CA 1
ATOM 1239 C C . GLU A 1 154 ? -8.560 -13.350 2.374 1.00 96.94 154 GLU A C 1
ATOM 1241 O O . GLU A 1 154 ? -8.760 -13.221 1.166 1.00 96.94 154 GLU A O 1
ATOM 1246 N N . THR A 1 155 ? -8.301 -12.307 3.169 1.00 96.19 155 THR A N 1
ATOM 1247 C CA . THR A 1 155 ? -8.253 -10.908 2.715 1.00 96.19 155 THR A CA 1
ATOM 1248 C C . THR A 1 155 ? -7.283 -10.724 1.547 1.00 96.19 155 THR A C 1
ATOM 1250 O O . THR A 1 155 ? -7.649 -10.170 0.510 1.00 96.19 155 THR A O 1
ATOM 1253 N N . TYR A 1 156 ? -6.071 -11.277 1.656 1.00 97.81 156 TYR A N 1
ATOM 1254 C CA . TYR A 1 156 ? -5.089 -11.259 0.571 1.00 97.81 156 TYR A CA 1
ATOM 1255 C C . TYR A 1 156 ? -5.602 -11.940 -0.702 1.00 97.81 156 TYR A C 1
ATOM 1257 O O . TYR A 1 156 ? -5.432 -11.413 -1.805 1.00 97.81 156 TYR A O 1
ATOM 1265 N N . GLN A 1 157 ? -6.218 -13.117 -0.570 1.00 98.25 157 GLN A N 1
ATOM 1266 C CA . GLN A 1 157 ? -6.742 -13.863 -1.713 1.00 98.25 157 GLN A CA 1
ATOM 1267 C C . GLN A 1 157 ? -7.880 -13.115 -2.408 1.00 98.25 157 GLN A C 1
ATOM 1269 O O . GLN A 1 157 ? -7.940 -13.132 -3.637 1.00 98.25 157 GLN A O 1
ATOM 1274 N N . ASN A 1 158 ? -8.746 -12.444 -1.651 1.00 97.62 158 ASN A N 1
ATOM 1275 C CA . ASN A 1 158 ? -9.833 -11.641 -2.206 1.00 97.62 158 ASN A CA 1
ATOM 1276 C C . ASN A 1 158 ? -9.289 -10.411 -2.944 1.00 97.62 158 ASN A C 1
ATOM 1278 O O . ASN A 1 158 ? -9.584 -10.246 -4.124 1.00 97.62 158 ASN A O 1
ATOM 1282 N N . HIS A 1 159 ? -8.366 -9.654 -2.340 1.00 98.19 159 HIS A N 1
ATOM 1283 C CA . HIS A 1 159 ? -7.702 -8.541 -3.030 1.00 98.19 159 HIS A CA 1
ATOM 1284 C C . HIS A 1 159 ? -6.988 -8.973 -4.313 1.00 98.19 159 HIS A C 1
ATOM 1286 O O . HIS A 1 159 ? -7.022 -8.262 -5.317 1.00 98.19 159 HIS A O 1
ATOM 1292 N N . LEU A 1 160 ? -6.334 -10.138 -4.302 1.00 98.50 160 LEU A N 1
ATOM 1293 C CA . LEU A 1 160 ? -5.684 -10.661 -5.498 1.00 98.50 160 LEU A CA 1
ATOM 1294 C C . LEU A 1 160 ? -6.701 -10.982 -6.601 1.00 98.50 160 LEU A C 1
ATOM 1296 O O . LEU A 1 160 ? -6.438 -10.661 -7.758 1.00 98.50 160 LEU A O 1
ATOM 1300 N N . LYS A 1 161 ? -7.855 -11.570 -6.260 1.00 98.44 161 LYS A N 1
ATOM 1301 C CA . LYS A 1 161 ? -8.936 -11.823 -7.227 1.00 98.44 161 LYS A CA 1
ATOM 1302 C C . LYS A 1 161 ? -9.459 -10.518 -7.828 1.00 98.44 161 LYS A C 1
ATOM 1304 O O . LYS A 1 161 ? -9.532 -10.426 -9.051 1.00 98.44 161 LYS A O 1
ATOM 1309 N N . ASP A 1 162 ? -9.727 -9.507 -7.002 1.00 97.75 162 ASP A N 1
ATOM 1310 C CA . ASP A 1 162 ? -10.214 -8.199 -7.464 1.00 97.75 162 ASP A CA 1
ATOM 1311 C C . ASP A 1 162 ? -9.210 -7.529 -8.411 1.00 97.75 162 ASP A C 1
ATOM 1313 O O . ASP A 1 162 ? -9.569 -7.009 -9.467 1.00 97.75 162 ASP A O 1
ATOM 1317 N N . LEU A 1 163 ? -7.917 -7.592 -8.079 1.00 98.38 163 LEU A N 1
ATOM 1318 C CA . LEU A 1 163 ? -6.843 -7.068 -8.923 1.00 98.38 163 LEU A CA 1
ATOM 1319 C C . LEU A 1 163 ? -6.706 -7.826 -10.248 1.00 98.38 163 LEU A C 1
ATOM 1321 O O . LEU A 1 163 ? -6.404 -7.211 -11.271 1.00 98.38 163 LEU A O 1
ATOM 1325 N N . MET A 1 164 ? -6.913 -9.145 -10.241 1.00 98.44 164 MET A N 1
ATOM 1326 C CA . MET A 1 164 ? -6.909 -9.957 -11.461 1.00 98.44 164 MET A CA 1
ATOM 1327 C C . MET A 1 164 ? -8.116 -9.651 -12.350 1.00 98.44 164 MET A C 1
ATOM 1329 O O . MET A 1 164 ? -7.976 -9.659 -13.571 1.00 98.44 164 MET A O 1
ATOM 1333 N N . GLU A 1 165 ? -9.285 -9.378 -11.768 1.00 98.00 165 GLU A N 1
ATOM 1334 C CA . GLU A 1 165 ? -10.460 -8.912 -12.512 1.00 98.00 165 GLU A CA 1
ATOM 1335 C C . GLU A 1 165 ? -10.215 -7.530 -13.119 1.00 98.00 165 GLU A C 1
ATOM 1337 O O . GLU A 1 165 ? -10.430 -7.311 -14.311 1.00 98.00 165 GLU A O 1
ATOM 1342 N N . TRP A 1 166 ? -9.667 -6.615 -12.319 1.00 96.94 166 TRP A N 1
ATOM 1343 C CA . TRP A 1 166 ? -9.305 -5.279 -12.768 1.00 96.94 166 TRP A CA 1
ATOM 1344 C C . TRP A 1 166 ? -8.300 -5.312 -13.927 1.00 96.94 166 TRP A C 1
ATOM 1346 O O . TRP A 1 166 ? -8.533 -4.659 -14.945 1.00 96.94 166 TRP A O 1
ATOM 1356 N N . GLU A 1 167 ? -7.230 -6.113 -13.836 1.00 97.62 167 GLU A N 1
ATOM 1357 C CA . GLU A 1 167 ? -6.292 -6.304 -14.953 1.00 97.62 167 GLU A CA 1
ATOM 1358 C C . GLU A 1 167 ? -6.993 -6.897 -16.177 1.00 97.62 167 GLU A C 1
ATOM 1360 O O . GLU A 1 167 ? -6.782 -6.408 -17.282 1.00 97.62 167 GLU A O 1
ATOM 1365 N N . ARG A 1 168 ? -7.878 -7.884 -16.005 1.00 97.88 168 ARG A N 1
ATOM 1366 C CA . ARG A 1 168 ? -8.609 -8.492 -17.126 1.00 97.88 168 ARG A CA 1
ATOM 1367 C C . ARG A 1 168 ? -9.518 -7.502 -17.852 1.00 97.88 168 ARG A C 1
ATOM 1369 O O . ARG A 1 168 ? -9.644 -7.595 -19.069 1.00 97.88 168 ARG A O 1
ATOM 1376 N N . SER A 1 169 ? -10.112 -6.553 -17.129 1.00 96.94 169 SER A N 1
ATOM 1377 C CA . SER A 1 169 ? -11.003 -5.538 -17.706 1.00 96.94 169 SER A CA 1
ATOM 1378 C C . SER A 1 169 ? -10.289 -4.551 -18.642 1.00 96.94 169 SER A C 1
ATOM 1380 O O . SER A 1 169 ? -10.891 -4.068 -19.599 1.00 96.94 169 SER A O 1
ATOM 1382 N N . ALA A 1 170 ? -9.005 -4.260 -18.396 1.00 96.12 170 ALA A N 1
ATOM 1383 C CA .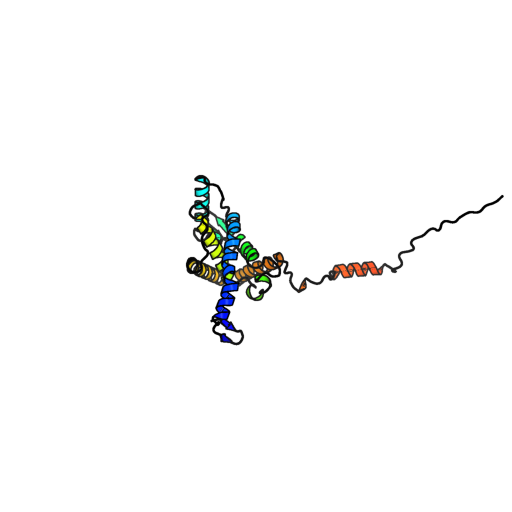 ALA A 1 170 ? -8.205 -3.350 -19.217 1.00 96.12 170 ALA A CA 1
ATOM 1384 C C . ALA A 1 170 ? -6.695 -3.674 -19.130 1.00 96.12 170 ALA A C 1
ATOM 1386 O O . ALA A 1 170 ? -5.932 -2.897 -18.539 1.00 96.12 170 ALA A O 1
ATOM 1387 N N . PRO A 1 171 ? -6.227 -4.786 -19.734 1.00 96.38 171 PRO A N 1
ATOM 1388 C CA . PRO A 1 171 ? -4.894 -5.339 -19.469 1.00 96.38 171 PRO A CA 1
ATOM 1389 C C . PRO A 1 171 ? -3.747 -4.362 -19.726 1.00 96.38 171 PRO A C 1
ATOM 1391 O O . PRO A 1 171 ? -2.894 -4.165 -18.862 1.00 96.38 171 PRO A O 1
ATOM 1394 N N . GLU A 1 172 ? -3.753 -3.683 -20.874 1.00 97.19 172 GLU A N 1
ATOM 1395 C CA . GLU A 1 172 ? -2.679 -2.750 -21.234 1.00 97.19 172 GLU A CA 1
ATOM 1396 C C . GLU A 1 172 ? -2.677 -1.489 -20.368 1.00 97.19 172 GLU A C 1
ATOM 1398 O O . GLU A 1 172 ? -1.620 -0.997 -19.967 1.00 97.19 172 GLU A O 1
ATOM 1403 N N . VAL A 1 173 ? -3.857 -0.978 -20.005 1.00 97.25 173 VAL A N 1
ATOM 1404 C CA . VAL A 1 173 ? -3.969 0.192 -19.123 1.00 97.25 173 VAL A CA 1
ATOM 1405 C C . VAL A 1 173 ? -3.423 -0.147 -17.739 1.00 97.25 173 VAL A C 1
ATOM 1407 O O . VAL A 1 173 ? -2.590 0.588 -17.201 1.00 97.25 173 VAL A O 1
ATOM 1410 N N . VAL A 1 174 ? -3.838 -1.284 -17.179 1.00 97.44 174 VAL A N 1
ATOM 1411 C CA . VAL A 1 174 ? -3.381 -1.749 -15.865 1.00 97.44 174 VAL A CA 1
ATOM 1412 C C . VAL A 1 174 ? -1.883 -2.040 -15.877 1.00 97.44 174 VAL A C 1
ATOM 1414 O O . VAL A 1 174 ? -1.156 -1.571 -14.994 1.00 97.44 174 VAL A O 1
ATOM 1417 N N . ARG A 1 175 ? -1.382 -2.720 -16.912 1.00 97.62 175 ARG A N 1
ATOM 1418 C CA . ARG A 1 175 ? 0.052 -2.954 -17.109 1.00 97.62 175 ARG A CA 1
ATOM 1419 C C . ARG A 1 175 ? 0.842 -1.643 -17.111 1.00 97.62 175 ARG A C 1
ATOM 1421 O O . ARG A 1 175 ? 1.839 -1.544 -16.392 1.00 97.62 175 ARG A O 1
ATOM 1428 N N . ASN A 1 176 ? 0.377 -0.631 -17.843 1.00 97.75 176 ASN A N 1
ATOM 1429 C CA . ASN A 1 176 ? 1.021 0.682 -17.920 1.00 97.75 176 ASN A CA 1
ATOM 1430 C C . ASN A 1 176 ? 1.018 1.426 -16.576 1.00 97.75 176 ASN A C 1
ATOM 1432 O O . ASN A 1 176 ? 2.021 2.048 -16.215 1.00 97.75 176 ASN A O 1
ATOM 1436 N N . ILE A 1 177 ? -0.061 1.327 -15.793 1.00 97.06 177 ILE A N 1
ATOM 1437 C CA . ILE A 1 177 ? -0.117 1.885 -14.431 1.00 97.06 177 ILE A CA 1
ATOM 1438 C C . ILE A 1 177 ? 0.954 1.237 -13.544 1.00 97.06 177 ILE A C 1
ATOM 1440 O O . ILE A 1 177 ? 1.755 1.943 -12.922 1.00 97.06 177 ILE A O 1
ATOM 1444 N N . ARG A 1 178 ? 1.023 -0.100 -13.526 1.00 97.88 178 ARG A N 1
ATOM 1445 C CA . ARG A 1 178 ? 2.009 -0.849 -12.727 1.00 97.88 178 ARG A CA 1
ATOM 1446 C C . ARG A 1 178 ? 3.445 -0.569 -13.177 1.00 97.88 178 ARG A C 1
ATOM 1448 O O . ARG A 1 178 ? 4.334 -0.427 -12.338 1.00 97.88 178 ARG A O 1
ATOM 1455 N N . LYS A 1 179 ? 3.673 -0.437 -14.488 1.00 97.50 179 LYS A N 1
ATOM 1456 C CA . LYS A 1 179 ? 4.968 -0.051 -15.066 1.00 97.50 179 LYS A CA 1
ATOM 1457 C C . LYS A 1 179 ? 5.383 1.351 -14.615 1.00 97.50 179 LYS A C 1
ATOM 1459 O O . LYS A 1 179 ? 6.497 1.545 -14.136 1.00 97.50 179 LYS A O 1
ATOM 1464 N N . LYS A 1 180 ? 4.455 2.314 -14.652 1.00 96.69 180 LYS A N 1
ATOM 1465 C CA . LYS A 1 180 ? 4.686 3.683 -14.171 1.00 96.69 180 LYS A CA 1
ATOM 1466 C C . LYS A 1 180 ? 5.053 3.724 -12.686 1.00 96.69 180 LYS A C 1
ATOM 1468 O O . LYS A 1 180 ? 5.912 4.519 -12.302 1.00 96.69 180 LYS A O 1
ATOM 1473 N N . TRP A 1 181 ? 4.428 2.893 -11.848 1.00 97.19 181 TRP A N 1
ATOM 1474 C CA . TRP A 1 181 ? 4.803 2.777 -10.435 1.00 97.19 181 TRP A CA 1
ATOM 1475 C C . TRP A 1 181 ? 6.219 2.232 -10.261 1.00 97.19 181 TRP A C 1
ATOM 1477 O O . TRP A 1 181 ? 6.998 2.838 -9.527 1.00 97.19 181 TRP A O 1
ATOM 1487 N N . HIS A 1 182 ? 6.564 1.155 -10.970 1.00 97.06 182 HIS A N 1
ATOM 1488 C CA . HIS A 1 182 ? 7.909 0.577 -10.957 1.00 97.06 182 HIS A CA 1
ATOM 1489 C C . HIS A 1 182 ? 8.976 1.605 -11.362 1.00 97.06 182 HIS A C 1
ATOM 1491 O O . HIS A 1 182 ? 9.910 1.872 -10.603 1.00 97.06 182 HIS A O 1
ATOM 1497 N N . ASP A 1 183 ? 8.811 2.239 -12.523 1.00 95.38 183 ASP A N 1
ATOM 1498 C CA . ASP A 1 183 ? 9.820 3.148 -13.072 1.00 95.38 183 ASP A CA 1
ATOM 1499 C C . ASP A 1 183 ? 9.984 4.401 -12.196 1.00 95.38 183 ASP A C 1
ATOM 1501 O O . ASP A 1 183 ? 11.101 4.878 -11.969 1.00 95.38 183 ASP A O 1
ATOM 1505 N N . ARG A 1 184 ? 8.878 4.918 -11.637 1.00 95.19 184 ARG A N 1
ATOM 1506 C CA . ARG A 1 184 ? 8.919 6.015 -10.660 1.00 95.19 184 ARG A CA 1
ATOM 1507 C C . ARG A 1 184 ? 9.650 5.595 -9.385 1.00 95.19 184 ARG A C 1
ATOM 1509 O O . ARG A 1 184 ? 10.473 6.366 -8.894 1.00 95.19 184 ARG A O 1
ATOM 1516 N N . ALA A 1 185 ? 9.359 4.410 -8.850 1.00 95.75 185 ALA A N 1
ATOM 1517 C CA . ALA A 1 185 ? 9.970 3.920 -7.619 1.00 95.75 185 ALA A CA 1
ATOM 1518 C C . ALA A 1 185 ? 11.485 3.710 -7.780 1.00 95.75 185 ALA A C 1
ATOM 1520 O O . ALA A 1 185 ? 12.246 4.162 -6.926 1.00 95.75 185 ALA A O 1
ATOM 1521 N N . ARG A 1 186 ? 11.937 3.138 -8.906 1.00 94.62 186 ARG A N 1
ATOM 1522 C CA . ARG A 1 186 ? 13.370 3.014 -9.232 1.00 94.62 186 ARG A CA 1
ATOM 1523 C C . ARG A 1 186 ? 14.073 4.362 -9.321 1.00 94.62 186 ARG A C 1
ATOM 1525 O O . ARG A 1 186 ? 15.136 4.531 -8.728 1.00 94.62 186 ARG A O 1
ATOM 1532 N N . ARG A 1 187 ? 13.461 5.336 -10.001 1.00 93.50 187 ARG A N 1
ATOM 1533 C CA . ARG A 1 187 ? 14.030 6.685 -10.116 1.00 93.50 187 ARG A CA 1
ATOM 1534 C C . ARG A 1 187 ? 14.209 7.341 -8.746 1.00 93.50 187 ARG A C 1
ATOM 1536 O O . ARG A 1 187 ? 15.266 7.896 -8.481 1.00 93.50 187 ARG A O 1
ATOM 1543 N N . ILE A 1 188 ? 13.202 7.242 -7.874 1.00 92.69 188 ILE A N 1
ATOM 1544 C CA . ILE A 1 188 ? 13.272 7.759 -6.495 1.00 92.69 188 ILE A CA 1
ATOM 1545 C C . ILE A 1 188 ? 14.368 7.045 -5.691 1.00 92.69 188 ILE A C 1
ATOM 1547 O O . ILE A 1 188 ? 15.050 7.682 -4.897 1.00 92.69 188 ILE A O 1
ATOM 1551 N N . ALA A 1 189 ? 14.575 5.748 -5.923 1.00 93.44 189 ALA A N 1
ATOM 1552 C CA . ALA A 1 189 ? 15.627 4.967 -5.275 1.00 93.44 189 ALA A CA 1
ATOM 1553 C C . ALA A 1 189 ? 17.055 5.331 -5.730 1.00 93.44 189 ALA A C 1
ATOM 1555 O O . ALA A 1 189 ? 18.009 4.747 -5.218 1.00 93.44 189 ALA A O 1
ATOM 1556 N N . GLY A 1 190 ? 17.210 6.235 -6.707 1.00 89.31 190 GLY A N 1
ATOM 1557 C CA . GLY A 1 190 ? 18.495 6.556 -7.335 1.00 89.31 190 GLY A CA 1
ATOM 1558 C C . GLY A 1 190 ? 18.956 5.515 -8.359 1.00 89.31 190 GLY A C 1
ATOM 1559 O O . GLY A 1 190 ? 20.078 5.593 -8.850 1.00 89.31 190 GLY A O 1
ATOM 1560 N N . ALA A 1 191 ? 18.106 4.544 -8.706 1.00 84.12 191 ALA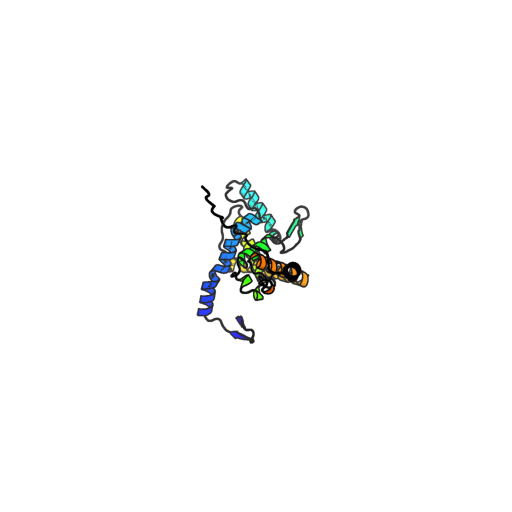 A N 1
ATOM 1561 C CA . ALA A 1 191 ? 18.380 3.569 -9.753 1.00 84.12 191 ALA A CA 1
ATOM 1562 C C . ALA A 1 191 ? 18.026 4.189 -11.110 1.00 84.12 191 ALA A C 1
ATOM 1564 O O . ALA A 1 191 ? 16.925 4.010 -11.641 1.00 84.12 191 ALA A O 1
ATOM 1565 N N . VAL A 1 192 ? 18.948 4.995 -11.631 1.00 69.75 192 VAL A N 1
ATOM 1566 C CA . VAL A 1 192 ? 18.850 5.574 -12.973 1.00 69.75 192 VAL A CA 1
ATOM 1567 C C . VAL A 1 192 ? 19.068 4.449 -14.003 1.00 69.75 192 VAL A C 1
ATOM 1569 O O . VAL A 1 192 ? 19.837 3.531 -13.715 1.00 69.75 192 VAL A O 1
ATOM 1572 N N . PRO A 1 193 ? 18.383 4.447 -15.166 1.00 59.78 193 PRO A N 1
ATOM 1573 C CA . PRO A 1 193 ? 18.651 3.466 -16.218 1.00 59.78 193 PRO A CA 1
ATOM 1574 C C . PRO A 1 193 ? 20.150 3.358 -16.519 1.00 59.78 193 PRO A C 1
ATOM 1576 O O . PRO A 1 193 ? 20.819 4.387 -16.566 1.00 59.78 193 PRO A O 1
ATOM 1579 N N . GLU A 1 194 ? 20.657 2.148 -16.777 1.00 54.72 194 GLU A N 1
ATOM 1580 C CA . GLU A 1 194 ? 22.078 1.887 -17.096 1.00 54.72 194 GLU A CA 1
ATOM 1581 C C . GLU A 1 194 ? 22.616 2.787 -18.230 1.00 54.72 194 GLU A C 1
ATOM 1583 O O . GLU A 1 194 ? 23.796 3.111 -18.272 1.00 54.72 194 GLU A O 1
ATOM 1588 N N . ASN A 1 195 ? 21.731 3.302 -19.090 1.00 49.84 195 ASN A N 1
ATOM 1589 C CA . ASN A 1 195 ? 22.070 4.221 -20.181 1.00 49.84 195 ASN A CA 1
ATOM 1590 C C . ASN A 1 195 ? 22.291 5.688 -19.756 1.00 49.84 195 ASN A C 1
ATOM 1592 O O . ASN A 1 195 ? 22.623 6.518 -20.600 1.00 49.84 195 ASN A O 1
ATOM 1596 N N . ALA A 1 196 ? 22.071 6.043 -18.490 1.00 49.44 196 ALA A N 1
ATOM 1597 C CA . ALA A 1 196 ? 22.201 7.416 -17.994 1.00 49.44 196 ALA A CA 1
ATOM 1598 C C . ALA A 1 196 ? 23.513 7.674 -17.244 1.00 49.44 196 ALA A C 1
ATOM 1600 O O . ALA A 1 196 ? 23.850 8.828 -16.982 1.00 49.44 196 ALA A O 1
ATOM 1601 N N . THR A 1 197 ? 24.281 6.632 -16.923 1.00 50.12 197 THR A N 1
ATOM 1602 C CA . THR A 1 197 ? 25.669 6.796 -16.492 1.00 50.12 197 THR A CA 1
ATOM 1603 C C . THR A 1 197 ? 26.559 6.878 -17.713 1.00 50.12 197 THR A C 1
ATOM 1605 O O . THR A 1 197 ? 27.324 5.975 -18.016 1.00 50.12 197 THR A O 1
ATOM 1608 N N . ASN A 1 198 ? 26.479 8.002 -18.404 1.00 50.69 198 ASN A N 1
ATOM 1609 C CA . ASN A 1 198 ? 27.667 8.541 -19.020 1.00 50.69 198 ASN A CA 1
ATOM 1610 C C . ASN A 1 198 ? 27.821 9.922 -18.402 1.00 50.69 198 ASN A C 1
ATOM 1612 O O . ASN A 1 198 ? 27.049 10.821 -18.723 1.00 50.69 198 ASN A O 1
ATOM 1616 N N . GLY A 1 199 ? 28.837 10.114 -17.555 1.00 54.28 199 GLY A N 1
ATOM 1617 C CA . GLY A 1 199 ? 29.377 11.439 -17.211 1.00 54.28 199 GLY A CA 1
ATOM 1618 C C . GLY A 1 199 ? 29.969 12.154 -18.438 1.00 54.28 199 GLY A C 1
ATOM 1619 O O . GLY A 1 199 ? 30.985 12.830 -18.355 1.00 54.28 199 GLY A O 1
ATOM 1620 N N . ARG A 1 200 ? 29.365 11.934 -19.607 1.00 59.75 200 ARG A N 1
ATOM 1621 C CA . ARG A 1 200 ? 29.716 12.454 -20.906 1.00 59.75 200 ARG A CA 1
ATOM 1622 C C . ARG A 1 200 ? 28.789 13.627 -21.140 1.00 59.75 200 ARG A C 1
ATOM 1624 O O . ARG A 1 200 ? 27.567 13.486 -21.140 1.00 59.75 200 ARG A O 1
ATOM 1631 N N . VAL A 1 201 ? 29.405 14.778 -21.342 1.00 66.00 201 VAL A N 1
ATOM 1632 C CA . VAL A 1 201 ? 28.744 15.985 -21.826 1.00 66.00 201 VAL A CA 1
ATOM 1633 C C . VAL A 1 201 ? 27.855 15.617 -23.020 1.00 66.00 201 VAL A C 1
ATOM 1635 O O . VAL A 1 201 ? 28.253 14.815 -23.873 1.00 66.00 201 VAL A O 1
ATOM 1638 N N . SER A 1 202 ? 26.633 16.157 -23.058 1.00 73.38 202 SER A N 1
ATOM 1639 C CA . SER A 1 202 ? 25.683 15.875 -24.139 1.00 73.38 202 SER A CA 1
ATOM 1640 C C . SER A 1 202 ? 26.309 16.196 -25.500 1.00 73.38 202 SER A C 1
ATOM 1642 O O . SER A 1 202 ? 27.158 17.078 -25.604 1.00 73.38 202 SER A O 1
ATOM 1644 N N . VAL A 1 203 ? 25.887 15.504 -26.565 1.00 70.69 203 VAL A N 1
ATOM 1645 C CA . VAL A 1 203 ? 26.428 15.738 -27.920 1.00 70.69 203 VAL A CA 1
ATOM 1646 C C . VAL A 1 203 ? 26.303 17.212 -28.315 1.00 70.69 203 VAL A C 1
ATOM 1648 O O . VAL A 1 203 ? 27.234 17.777 -28.874 1.00 70.69 203 VAL A O 1
ATOM 1651 N N . SER A 1 204 ? 25.191 17.853 -27.945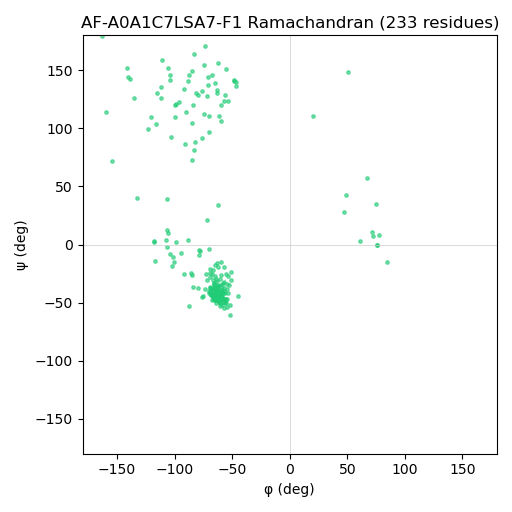 1.00 74.00 204 SER A N 1
ATOM 1652 C CA . SER A 1 204 ? 24.980 19.282 -28.173 1.00 74.00 204 SER A CA 1
ATOM 1653 C C . SER A 1 204 ? 25.978 20.144 -27.402 1.00 74.00 204 SER A C 1
ATOM 1655 O O . SER A 1 204 ? 26.621 20.991 -28.005 1.00 74.00 204 SER A O 1
ATOM 1657 N N . ALA A 1 205 ? 26.143 19.919 -26.095 1.00 80.44 205 ALA A N 1
ATOM 1658 C CA . ALA A 1 205 ? 27.069 20.708 -25.284 1.00 80.44 205 ALA A CA 1
ATOM 1659 C C . ALA A 1 205 ? 28.534 20.479 -25.699 1.00 80.44 205 ALA A C 1
ATOM 1661 O O . ALA A 1 205 ? 29.328 21.414 -25.712 1.00 80.44 205 ALA A O 1
ATOM 1662 N N . MET A 1 206 ? 28.877 19.264 -26.134 1.00 84.12 206 MET A N 1
ATOM 1663 C CA . MET A 1 206 ? 30.193 18.947 -26.687 1.00 84.12 206 MET A CA 1
ATOM 1664 C C . MET A 1 206 ? 30.418 19.626 -28.044 1.00 84.12 206 MET A C 1
ATOM 1666 O O . MET A 1 206 ? 31.521 20.081 -28.323 1.00 84.12 206 MET A O 1
ATOM 1670 N N . ASN A 1 207 ? 29.392 19.718 -28.893 1.00 80.81 207 ASN A N 1
ATOM 1671 C CA . ASN A 1 207 ? 29.486 20.436 -30.165 1.00 80.81 207 ASN A CA 1
ATOM 1672 C C . ASN A 1 207 ? 29.621 21.947 -29.955 1.00 80.81 207 ASN A C 1
ATOM 1674 O O . ASN A 1 207 ? 30.424 22.568 -30.643 1.00 80.81 207 ASN A O 1
ATOM 1678 N N . SER A 1 208 ? 28.912 22.524 -28.980 1.00 82.94 208 SER A N 1
ATOM 1679 C CA . SER A 1 208 ? 29.089 23.927 -28.591 1.00 82.94 208 SER A CA 1
ATOM 1680 C C . SER A 1 208 ? 30.508 24.204 -28.088 1.00 82.94 208 SER A C 1
ATOM 1682 O O . SER A 1 208 ? 31.145 25.130 -28.577 1.00 82.94 208 SER A O 1
ATOM 1684 N N . ALA A 1 209 ? 31.042 23.356 -27.202 1.00 83.94 209 ALA A N 1
ATOM 1685 C CA . ALA A 1 209 ? 32.418 23.479 -26.713 1.00 83.94 209 ALA A CA 1
ATOM 1686 C C . ALA A 1 209 ? 33.462 23.320 -27.837 1.00 83.94 209 ALA A C 1
ATOM 1688 O O . ALA A 1 209 ? 34.468 24.023 -27.867 1.00 83.94 209 ALA A O 1
ATOM 1689 N N . LYS A 1 210 ? 33.217 22.425 -28.806 1.00 83.62 210 LYS A N 1
ATOM 1690 C CA . LYS A 1 210 ? 34.069 22.290 -29.999 1.00 83.62 210 LYS A CA 1
ATOM 1691 C C . LYS A 1 210 ? 34.037 23.535 -30.880 1.00 83.62 210 LYS A C 1
ATOM 1693 O O . LYS A 1 210 ? 35.076 23.900 -31.414 1.00 83.62 210 LYS A O 1
ATOM 1698 N N . LEU A 1 211 ? 32.871 24.162 -31.039 1.00 84.25 211 LEU A N 1
ATOM 1699 C CA . LEU A 1 211 ? 32.732 25.397 -31.811 1.00 84.25 211 LEU A CA 1
ATOM 1700 C C . LEU A 1 211 ? 33.485 26.553 -31.137 1.00 84.25 211 LEU A C 1
ATOM 1702 O O . LEU A 1 211 ? 34.167 27.316 -31.809 1.00 84.25 211 LEU A O 1
ATOM 1706 N N . GLU A 1 212 ? 33.416 26.640 -29.807 1.00 77.75 212 GLU A N 1
ATOM 1707 C CA . GLU A 1 212 ? 34.160 27.630 -29.018 1.00 77.75 212 GLU A CA 1
ATOM 1708 C C . GLU A 1 212 ? 35.684 27.474 -29.184 1.00 77.75 212 GLU A C 1
ATOM 1710 O O . GLU A 1 212 ? 36.404 28.460 -29.336 1.00 77.75 212 GLU A O 1
ATOM 1715 N N . LEU A 1 213 ? 36.184 26.235 -29.231 1.00 77.19 213 LEU A N 1
ATOM 1716 C CA . LEU A 1 213 ? 37.609 25.948 -29.433 1.00 77.19 213 LEU A CA 1
ATOM 1717 C C . LEU A 1 213 ? 38.118 26.287 -30.841 1.00 77.19 213 LEU A C 1
ATOM 1719 O O . LEU A 1 213 ? 39.306 26.553 -30.994 1.00 77.19 213 LEU A O 1
ATOM 1723 N N . GLN A 1 214 ? 37.257 26.318 -31.864 1.00 76.06 214 GLN A N 1
ATOM 1724 C CA . GLN A 1 214 ? 37.670 26.638 -33.241 1.00 76.06 214 GLN A CA 1
ATOM 1725 C C . GLN A 1 214 ? 38.181 28.080 -33.404 1.00 76.06 214 GLN A C 1
ATOM 1727 O O . GLN A 1 214 ? 38.865 28.363 -34.384 1.00 76.06 214 GLN A O 1
ATOM 1732 N N . GLY A 1 215 ? 37.882 28.973 -32.454 1.00 64.69 215 GLY A N 1
ATOM 1733 C CA . GLY A 1 215 ? 38.379 30.353 -32.430 1.00 64.69 215 GLY A CA 1
ATOM 1734 C C . GLY A 1 215 ? 39.590 30.592 -31.522 1.00 64.69 215 GLY A C 1
ATOM 1735 O O . GLY A 1 215 ? 40.015 31.738 -31.397 1.00 64.69 215 GLY A O 1
ATOM 1736 N N . ARG A 1 216 ? 40.136 29.561 -30.857 1.00 64.88 216 ARG A N 1
ATOM 1737 C CA . ARG A 1 216 ? 41.232 29.707 -29.882 1.00 64.88 216 ARG A CA 1
ATOM 1738 C C . ARG A 1 216 ? 42.510 29.067 -30.420 1.00 64.88 216 ARG A C 1
ATOM 1740 O O . ARG A 1 216 ? 42.529 27.889 -30.753 1.00 64.88 216 ARG A O 1
ATOM 1747 N N . THR A 1 217 ? 43.600 29.828 -30.447 1.00 70.06 217 THR A N 1
ATOM 1748 C CA . THR A 1 217 ? 44.942 29.348 -30.834 1.00 70.06 217 THR A CA 1
ATOM 1749 C C . THR A 1 217 ? 45.644 28.576 -29.713 1.00 70.06 217 THR A C 1
ATOM 1751 O O . THR A 1 217 ? 46.694 27.986 -29.942 1.00 70.06 217 THR A O 1
ATOM 1754 N N . GLY A 1 218 ? 45.080 28.581 -28.498 1.00 63.41 218 GLY A N 1
ATOM 1755 C CA . GLY A 1 218 ? 45.703 28.002 -27.302 1.00 63.41 218 GLY A CA 1
ATOM 1756 C C . GLY A 1 218 ? 46.825 28.859 -26.711 1.00 63.41 218 GLY A C 1
ATOM 1757 O O . GLY A 1 218 ? 47.379 28.496 -25.681 1.00 63.41 218 GLY A O 1
ATOM 1758 N N . LEU A 1 219 ? 47.116 30.001 -27.330 1.00 63.12 219 LEU A N 1
ATOM 1759 C CA . LEU A 1 219 ? 48.016 31.025 -26.828 1.00 63.12 219 LEU A CA 1
ATOM 1760 C C . LEU A 1 219 ? 47.125 32.148 -26.293 1.00 63.12 219 LEU A C 1
ATOM 1762 O O . LEU A 1 219 ? 46.620 32.965 -27.054 1.00 63.12 219 LEU A O 1
ATOM 1766 N N . THR A 1 220 ? 46.811 32.098 -25.002 1.00 55.34 220 THR A N 1
ATOM 1767 C CA . THR A 1 220 ? 46.405 33.301 -24.270 1.00 55.34 220 THR A CA 1
ATOM 1768 C C . THR A 1 220 ? 47.649 33.824 -23.583 1.00 55.34 220 THR A C 1
ATOM 1770 O O . THR A 1 220 ? 48.316 33.075 -22.871 1.00 55.34 220 THR A O 1
ATOM 1773 N N . ASP A 1 221 ? 47.951 35.070 -23.912 1.00 50.03 221 ASP A N 1
ATOM 1774 C CA . ASP A 1 221 ? 49.223 35.745 -23.738 1.00 50.03 221 ASP A CA 1
ATOM 1775 C C . ASP A 1 221 ? 49.636 35.940 -22.271 1.00 50.03 221 ASP A C 1
ATOM 1777 O O . ASP A 1 221 ? 48.809 36.235 -21.409 1.00 50.03 221 ASP A O 1
ATOM 1781 N N . SER A 1 222 ? 50.938 35.721 -22.062 1.00 56.75 222 SER A N 1
ATOM 1782 C CA . SER A 1 222 ? 51.853 36.312 -21.074 1.00 56.75 222 SER A CA 1
ATOM 1783 C C . SER A 1 222 ? 51.244 36.958 -19.825 1.00 56.75 222 SER A C 1
ATOM 1785 O O . SER A 1 222 ? 50.711 38.067 -19.868 1.00 56.75 222 SER A O 1
ATOM 1787 N N . GLU A 1 223 ? 51.465 36.313 -18.678 1.00 52.56 223 GLU A N 1
ATOM 1788 C CA . GLU A 1 223 ? 51.620 37.028 -17.411 1.00 52.56 223 GLU A CA 1
ATOM 1789 C C . GLU A 1 223 ? 52.823 37.976 -17.577 1.00 52.56 223 GLU A C 1
ATOM 1791 O O . GLU A 1 223 ? 53.958 37.520 -17.680 1.00 52.56 223 GLU A O 1
ATOM 1796 N N . ASN A 1 224 ? 52.574 39.284 -17.714 1.00 46.25 224 ASN A N 1
ATOM 1797 C CA . ASN A 1 224 ? 53.627 40.293 -17.607 1.00 46.25 224 ASN A CA 1
ATOM 1798 C C . ASN A 1 224 ? 54.068 40.342 -16.138 1.00 46.25 224 ASN A C 1
ATOM 1800 O O . ASN A 1 224 ? 53.419 40.983 -15.310 1.00 46.25 224 ASN A O 1
ATOM 1804 N N . GLU A 1 225 ? 55.143 39.628 -15.820 1.00 53.19 225 GLU A N 1
ATOM 1805 C CA . GLU A 1 225 ? 56.002 39.943 -14.683 1.00 53.19 225 GLU A CA 1
ATOM 1806 C C . GLU A 1 225 ? 56.850 41.150 -15.106 1.00 53.19 225 GLU A C 1
ATOM 1808 O O . GLU A 1 225 ? 57.872 40.990 -15.766 1.00 53.19 225 GLU A O 1
ATOM 1813 N N . ASP A 1 226 ? 56.378 42.367 -14.820 1.00 51.25 226 ASP A N 1
ATOM 1814 C CA . ASP A 1 226 ? 57.221 43.554 -14.961 1.00 51.25 226 ASP A CA 1
ATOM 1815 C C . ASP A 1 226 ? 58.290 43.504 -13.856 1.00 51.25 226 ASP A C 1
ATOM 1817 O O . ASP A 1 226 ? 57.989 43.594 -12.664 1.00 51.25 226 ASP A O 1
ATOM 1821 N N . GLU A 1 227 ? 59.525 43.275 -14.303 1.00 51.47 227 GLU A N 1
ATOM 1822 C CA . GLU A 1 227 ? 60.774 43.291 -13.550 1.00 51.47 227 GLU A CA 1
ATOM 1823 C C . GLU A 1 227 ? 61.049 44.699 -12.991 1.00 51.47 227 GLU A C 1
ATOM 1825 O O . GLU A 1 227 ? 60.956 45.700 -13.703 1.00 51.47 227 GLU A O 1
ATOM 1830 N N . ASP A 1 228 ? 61.405 44.766 -11.706 1.00 49.44 228 ASP A N 1
ATOM 1831 C CA . ASP A 1 228 ? 61.949 45.957 -11.055 1.00 49.44 228 ASP A CA 1
ATOM 1832 C C . ASP A 1 228 ? 63.284 46.356 -11.729 1.00 49.44 228 ASP A C 1
ATOM 1834 O O . ASP A 1 228 ? 64.292 45.661 -11.592 1.00 49.44 228 ASP A O 1
ATOM 1838 N N . GLU A 1 229 ? 63.309 47.477 -12.458 1.00 49.41 229 GLU A N 1
ATOM 1839 C CA . GLU A 1 229 ? 64.549 48.132 -12.901 1.00 49.41 229 GLU A CA 1
ATOM 1840 C C . GLU A 1 229 ? 65.081 49.052 -11.786 1.00 49.41 229 GLU A C 1
ATOM 1842 O O . GLU A 1 229 ? 64.562 50.147 -11.552 1.00 49.41 229 GLU A O 1
ATOM 1847 N N . ASP A 1 230 ? 66.140 48.601 -11.108 1.00 50.00 230 ASP A N 1
ATOM 1848 C CA . ASP A 1 230 ? 66.990 49.418 -10.236 1.00 50.00 230 ASP A CA 1
ATOM 1849 C C . ASP A 1 230 ? 67.871 50.395 -11.052 1.00 50.00 230 ASP A C 1
ATOM 1851 O O . ASP A 1 230 ? 68.626 49.973 -11.925 1.00 50.00 230 ASP A O 1
ATOM 1855 N N . GLU A 1 231 ? 67.786 51.678 -10.666 1.00 51.25 231 GLU A N 1
ATOM 1856 C CA . GLU A 1 231 ? 68.770 52.788 -10.698 1.00 51.25 231 GLU A CA 1
ATOM 1857 C C . GLU A 1 231 ? 69.563 53.156 -11.978 1.00 51.25 231 GLU A C 1
ATOM 1859 O O . GLU A 1 231 ? 70.009 52.329 -12.771 1.00 51.25 231 GLU A O 1
ATOM 1864 N N . PRO A 1 232 ? 69.883 54.460 -12.118 1.00 52.31 232 PRO A N 1
ATOM 1865 C CA . PRO A 1 232 ? 71.295 54.787 -11.911 1.00 52.31 232 PRO A CA 1
ATOM 1866 C C . PRO A 1 232 ? 71.578 56.078 -11.123 1.00 52.31 232 PRO A C 1
ATOM 1868 O O . PRO A 1 232 ? 70.950 57.123 -11.301 1.00 52.31 232 PRO A O 1
ATOM 1871 N N . ASP A 1 233 ? 72.623 55.942 -10.309 1.00 47.25 233 ASP A N 1
ATOM 1872 C CA . ASP A 1 233 ? 73.528 56.938 -9.731 1.00 47.25 233 ASP A CA 1
ATOM 1873 C C . ASP A 1 233 ? 74.043 57.962 -10.769 1.00 47.25 233 ASP A C 1
ATOM 1875 O O . ASP A 1 233 ? 74.441 57.572 -11.870 1.00 47.25 233 ASP A O 1
ATOM 1879 N N . ASP A 1 234 ? 74.142 59.245 -10.395 1.00 51.59 234 ASP A N 1
ATOM 1880 C CA . ASP A 1 234 ? 75.181 60.140 -10.934 1.00 51.59 234 ASP A CA 1
ATOM 1881 C C . ASP A 1 234 ? 75.427 61.379 -10.029 1.00 51.59 234 ASP A C 1
ATOM 1883 O O . ASP A 1 234 ? 74.574 62.260 -9.920 1.00 51.59 234 ASP A O 1
ATOM 1887 N N . GLN A 1 235 ? 76.643 61.414 -9.454 1.00 43.28 235 GLN A N 1
ATOM 1888 C CA . GLN A 1 235 ? 77.502 62.551 -9.023 1.00 43.28 235 GLN A CA 1
ATOM 1889 C C . GLN A 1 235 ? 77.086 63.516 -7.896 1.00 43.28 235 GLN A C 1
ATOM 1891 O O . GLN A 1 235 ? 76.212 64.388 -8.089 1.00 43.28 235 GLN A O 1
#

Organism: Grifola frondosa (NCBI:txid5627)

Solvent-accessible surface area (backbone atoms only — not comparable to full-atom values): 13687 Å² total; per-residue (Å²): 129,56,78,47,98,84,72,54,80,49,79,78,46,71,67,54,49,47,52,47,41,72,72,49,66,47,60,63,47,53,43,41,63,62,38,41,70,50,50,34,63,76,72,66,55,72,78,93,50,92,42,74,68,45,24,53,52,26,28,52,49,34,50,61,31,58,48,92,53,42,65,38,28,53,42,73,42,86,89,79,69,49,74,42,51,74,75,51,18,69,63,55,59,50,50,51,22,61,65,29,22,67,31,62,83,20,63,43,48,73,43,34,84,74,28,66,45,46,41,63,68,57,52,15,49,50,52,38,42,50,52,55,52,44,58,23,26,56,83,19,48,87,48,90,73,84,87,47,66,90,81,43,48,66,58,27,53,49,42,36,50,55,50,52,50,54,31,68,76,39,50,69,61,45,47,50,52,27,33,52,49,35,57,52,24,33,48,75,17,66,45,64,61,83,88,66,78,53,101,59,73,51,72,68,60,47,50,51,52,52,57,61,50,74,77,54,88,85,74,78,80,76,86,81,78,81,73,88,82,79,82,82,90,83,136

Foldseek 3Di:
DDADPVRDDDDQDPVNVVVCCVVVVCLLVVLLVVCQVVLCVLQVQDAPPPDPVLLVVLLVSLCVCPVVVLVQFCDADPVVRDTHRGNVNVSLLVSLLVSAQVACPGNCNVVVVCVQQHDLLNSLSSSLSSNQSSVCCNRSHRNDDDDDCVVRVVSSVVSSVVSVVVCVVPVVVSSVVSNVSSVVSCVVNVNDPPVPPDPDDDPVVVVVVVVVCVPDPVDDDDPPPPDDDDDDDDD

Radius of gyration: 29.61 Å; Cα contacts (8 Å, |Δi|>4): 207; chains: 1; bounding box: 101×93×58 Å